Protein AF-D3HMJ8-F1 (afdb_monomer_lite)

Sequence (311 aa):
MKMFRQLSKEELENKIKAQNRDVTCECWAEFCVITPPYKNKQIQLSAPYVELKQLISEYFEKQNNSEFAELVRQKLGELAELCCLHAEYDARDLSSLKLRVAIDNPNNLPEPLVLGLIHFLIEEANSDQNNMKFDFKILIPEYFNIKEQFTLYFDKDTPIADLVNLTKKVENYLKREHHLPDNRKPSEKNRCYFNSFVSAFFDNNKLLRQYAKYPFFDIEFETFFKNHHDKVLEYIPLEAFDVVFYNIITSEDITLDIRSYSRLKTKERLIVQKEFNQLIADPQNYIQASINKIKVLEETKAREYASSIRA

Secondary structure (DSSP, 8-state):
--BGGGS-HHHHHHHHHHH-TT-EEEE-SSEEEEE---TT---GGGTTTHHHHHHHHHHHHH---HHHHHHHHHHHTTT-----S-TTTTTSSEEEEEEEE--SSGGG-BHHHHHHHHHHHHHHHH-TTSS--EEEEEE-TTTTTSS--EEEEEETT-BHHHHHHHHHHHHIIIIIIS-PPPPP--S-SSSEESSSSEEEEE-EETTTTEE---HHHHHHHHHHHHH--HHHHTT-BTHHHHHHHHHHHT-TT----GGGTT---HHHHHHHHHHHHHHHH-HHHHHHHHHHHHHHHHHHHHHHHHHHS--

Structure (mmCIF, N/CA/C/O backbone):
data_AF-D3HMJ8-F1
#
_entry.id   AF-D3HMJ8-F1
#
loop_
_atom_site.group_PDB
_atom_site.id
_atom_site.type_symbol
_atom_site.label_atom_id
_atom_site.label_alt_id
_atom_site.label_comp_id
_atom_site.label_asym_id
_atom_site.label_entity_id
_atom_site.label_seq_id
_atom_site.pdbx_PDB_ins_code
_atom_site.Cartn_x
_atom_site.Cartn_y
_atom_site.Cartn_z
_atom_site.occupancy
_atom_site.B_iso_or_equiv
_atom_site.auth_seq_id
_atom_site.auth_comp_id
_atom_site.auth_asym_id
_atom_site.auth_atom_id
_atom_site.pdbx_PDB_model_num
ATOM 1 N N . MET A 1 1 ? 23.946 -1.584 -22.590 1.00 80.62 1 MET A N 1
ATOM 2 C CA . MET A 1 1 ? 22.652 -1.823 -21.915 1.00 80.62 1 MET A CA 1
ATOM 3 C C . MET A 1 1 ? 21.912 -0.494 -21.849 1.00 80.62 1 MET A C 1
ATOM 5 O O . MET A 1 1 ? 22.515 0.457 -21.363 1.00 80.62 1 MET A O 1
ATOM 9 N N . LYS A 1 2 ? 20.697 -0.393 -22.416 1.00 90.69 2 LYS A N 1
ATOM 10 C CA . LYS A 1 2 ? 19.898 0.851 -22.402 1.00 90.69 2 LYS A CA 1
ATOM 11 C C . LYS A 1 2 ? 19.493 1.162 -20.954 1.00 90.69 2 LYS A C 1
ATOM 13 O O . LYS A 1 2 ? 19.160 0.249 -20.196 1.00 90.69 2 LYS A O 1
ATOM 18 N N . MET A 1 3 ? 19.607 2.425 -20.556 1.00 94.56 3 MET A N 1
ATOM 19 C CA . MET A 1 3 ? 19.191 2.891 -19.229 1.00 94.56 3 MET A CA 1
ATOM 20 C C . MET A 1 3 ? 17.711 3.248 -19.263 1.00 94.56 3 MET A C 1
ATOM 22 O O . MET A 1 3 ? 17.237 3.772 -20.268 1.00 94.56 3 MET A O 1
ATOM 26 N N . PHE A 1 4 ? 16.994 3.029 -18.161 1.00 95.44 4 PHE A N 1
ATOM 27 C CA . PHE A 1 4 ? 15.554 3.285 -18.103 1.00 95.44 4 PHE A CA 1
ATOM 28 C C . PHE A 1 4 ? 15.199 4.736 -18.454 1.00 95.44 4 PHE A C 1
ATOM 30 O O . PHE A 1 4 ? 14.309 4.971 -19.261 1.00 95.44 4 PHE A O 1
ATOM 37 N N . ARG A 1 5 ? 15.977 5.709 -17.955 1.00 93.50 5 ARG A N 1
ATOM 38 C CA . ARG A 1 5 ? 15.809 7.146 -18.253 1.00 93.50 5 ARG A CA 1
ATOM 39 C C . ARG A 1 5 ? 15.919 7.525 -19.739 1.00 93.50 5 ARG A C 1
ATOM 41 O O . ARG A 1 5 ? 15.669 8.667 -20.091 1.00 93.50 5 ARG A O 1
ATOM 48 N N . GLN A 1 6 ? 16.399 6.613 -20.588 1.00 94.38 6 GLN A N 1
ATOM 49 C CA . GLN A 1 6 ? 16.509 6.821 -22.036 1.00 94.38 6 GLN A CA 1
ATOM 50 C C . GLN A 1 6 ? 15.247 6.378 -22.783 1.00 94.38 6 GLN A C 1
ATOM 52 O O . GLN A 1 6 ? 15.222 6.464 -24.009 1.00 94.38 6 GLN A O 1
ATOM 57 N N . LEU A 1 7 ? 14.251 5.835 -22.078 1.00 94.75 7 LEU A N 1
ATOM 58 C CA . LEU A 1 7 ? 12.944 5.562 -22.652 1.00 94.75 7 LEU A CA 1
ATOM 59 C C . LEU A 1 7 ? 12.138 6.853 -22.775 1.00 94.75 7 LEU A C 1
ATOM 61 O O . LEU A 1 7 ? 12.163 7.683 -21.869 1.00 94.75 7 LEU A O 1
ATOM 65 N N . SER A 1 8 ? 11.378 6.998 -23.856 1.00 94.38 8 SER A N 1
ATOM 66 C CA . SER A 1 8 ? 10.257 7.940 -23.858 1.00 94.38 8 SER A CA 1
ATOM 67 C C . SER A 1 8 ? 9.074 7.371 -23.065 1.00 94.38 8 SER A C 1
ATOM 69 O O . SER A 1 8 ? 8.979 6.163 -22.821 1.00 94.38 8 SER A O 1
ATOM 71 N N . LYS A 1 9 ? 8.130 8.238 -22.687 1.00 93.94 9 LYS A N 1
ATOM 72 C CA . LYS A 1 9 ? 6.839 7.834 -22.106 1.00 93.94 9 LYS A CA 1
ATOM 73 C C . LYS A 1 9 ? 6.102 6.819 -22.996 1.00 93.94 9 LYS A C 1
ATOM 75 O O . LYS A 1 9 ? 5.611 5.810 -22.502 1.00 93.94 9 LYS A 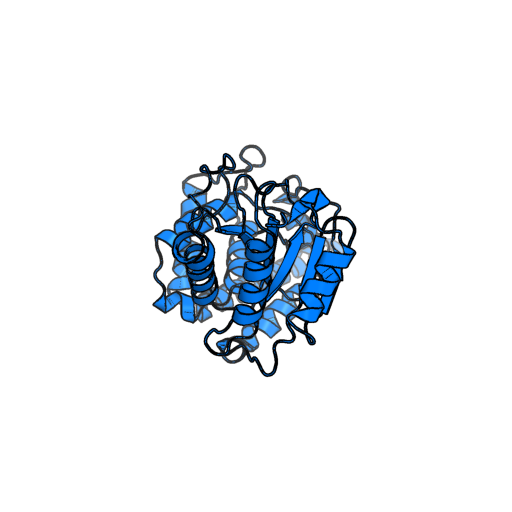O 1
ATOM 80 N N . GLU A 1 10 ? 6.074 7.063 -24.304 1.00 95.12 10 GLU A N 1
ATOM 81 C CA . GLU A 1 10 ? 5.434 6.184 -25.292 1.00 95.12 10 GLU A CA 1
ATOM 82 C C . GLU A 1 10 ? 6.160 4.838 -25.412 1.00 95.12 10 GLU A C 1
ATOM 84 O O . GLU A 1 10 ? 5.523 3.789 -25.497 1.00 95.12 10 GLU A O 1
ATOM 89 N N . GLU A 1 11 ? 7.500 4.836 -25.387 1.00 96.12 11 GLU A N 1
ATOM 90 C CA . GLU A 1 11 ? 8.277 3.593 -25.382 1.00 96.12 11 GLU A CA 1
ATOM 91 C C . GLU A 1 11 ? 7.984 2.762 -24.127 1.00 96.12 11 GLU A C 1
ATOM 93 O O . GLU A 1 11 ? 7.842 1.543 -24.234 1.00 96.12 11 GLU A O 1
ATOM 98 N N . LEU A 1 12 ? 7.879 3.400 -22.955 1.00 95.69 12 LEU A N 1
ATOM 99 C CA . LEU A 1 12 ? 7.519 2.735 -21.702 1.00 95.69 12 LEU A CA 1
ATOM 100 C C . LEU A 1 12 ? 6.136 2.082 -21.799 1.00 95.69 12 LEU A C 1
ATOM 102 O O . LEU A 1 12 ? 6.013 0.880 -21.568 1.00 95.69 12 LEU A O 1
ATOM 106 N N . GLU A 1 13 ? 5.116 2.848 -22.186 1.00 95.12 13 GLU A N 1
ATOM 107 C CA . GLU A 1 13 ? 3.741 2.360 -22.322 1.00 95.12 13 GLU A CA 1
ATOM 108 C C . GLU A 1 13 ? 3.653 1.167 -23.286 1.00 95.12 13 GLU A C 1
ATOM 110 O O . GLU A 1 13 ? 3.087 0.122 -22.954 1.00 95.12 13 GLU A O 1
ATOM 115 N N . ASN A 1 14 ? 4.283 1.286 -24.458 1.00 95.44 14 ASN A N 1
ATOM 116 C CA . ASN A 1 14 ? 4.305 0.228 -25.464 1.00 95.44 14 ASN A CA 1
ATOM 117 C C . ASN A 1 14 ? 5.008 -1.035 -24.958 1.00 95.44 14 ASN A C 1
ATOM 119 O O . ASN A 1 14 ? 4.543 -2.144 -25.220 1.00 95.44 14 ASN A O 1
ATOM 123 N N . LYS A 1 15 ? 6.110 -0.893 -24.212 1.00 96.19 15 LYS A N 1
ATOM 124 C CA . LYS A 1 15 ? 6.836 -2.031 -23.628 1.00 96.19 15 LYS A CA 1
ATOM 125 C C . LYS A 1 15 ? 6.016 -2.738 -22.550 1.00 96.19 15 LYS A C 1
ATOM 127 O O . LYS A 1 15 ? 5.984 -3.965 -22.551 1.00 96.19 15 LYS A O 1
ATOM 132 N N . ILE A 1 16 ? 5.310 -1.994 -21.699 1.00 95.12 16 ILE A N 1
ATOM 133 C CA . ILE A 1 16 ? 4.414 -2.560 -20.678 1.00 95.12 16 ILE A CA 1
ATOM 134 C C . ILE A 1 16 ? 3.289 -3.365 -21.344 1.00 95.12 16 ILE A C 1
ATOM 136 O O . ILE A 1 16 ? 3.095 -4.540 -21.025 1.00 95.12 16 ILE A O 1
ATOM 140 N N . LYS A 1 17 ? 2.598 -2.770 -22.326 1.00 93.50 17 LYS A N 1
ATOM 141 C CA . LYS A 1 17 ? 1.512 -3.430 -23.076 1.00 93.50 17 LYS A CA 1
ATOM 142 C C . LYS A 1 17 ? 2.003 -4.637 -23.880 1.00 93.50 17 LYS A C 1
ATOM 144 O O . LYS A 1 17 ? 1.283 -5.622 -24.025 1.00 93.50 17 LYS A O 1
ATOM 149 N N . ALA A 1 18 ? 3.236 -4.592 -24.388 1.00 93.38 18 ALA A N 1
ATOM 150 C CA . ALA A 1 18 ? 3.841 -5.718 -25.094 1.00 93.38 18 ALA A CA 1
ATOM 151 C C . ALA A 1 18 ? 4.153 -6.902 -24.164 1.00 93.38 18 ALA A C 1
ATOM 153 O O . ALA A 1 18 ? 4.005 -8.048 -24.587 1.00 93.38 18 ALA A O 1
ATOM 154 N N . GLN A 1 19 ? 4.565 -6.638 -22.918 1.00 90.94 19 GLN A N 1
ATOM 155 C CA . GLN A 1 19 ? 4.825 -7.678 -21.916 1.00 90.94 19 GLN A CA 1
ATOM 156 C C . GLN A 1 19 ? 3.532 -8.313 -21.393 1.00 90.94 19 GLN A C 1
ATOM 158 O O . GLN A 1 19 ? 3.503 -9.515 -21.159 1.00 90.94 19 GLN A O 1
ATOM 163 N N . ASN A 1 20 ? 2.464 -7.525 -21.238 1.00 87.69 20 ASN A N 1
ATOM 164 C CA . ASN A 1 20 ? 1.193 -7.978 -20.673 1.00 87.69 20 ASN A CA 1
ATOM 165 C C . ASN A 1 20 ? 0.025 -7.388 -21.470 1.00 87.69 20 ASN A C 1
ATOM 167 O O . ASN A 1 20 ? -0.427 -6.286 -21.187 1.00 87.69 20 ASN A O 1
ATOM 171 N N . ARG A 1 21 ? -0.480 -8.119 -22.471 1.00 84.12 21 ARG A N 1
ATOM 172 C CA . ARG A 1 21 ? -1.480 -7.584 -23.423 1.00 84.12 21 ARG A CA 1
ATOM 173 C C . ARG A 1 21 ? -2.800 -7.149 -22.787 1.00 84.12 21 ARG A C 1
ATOM 175 O O . ARG A 1 21 ? -3.477 -6.295 -23.344 1.00 84.12 21 ARG A O 1
ATOM 182 N N . ASP A 1 22 ? -3.145 -7.738 -21.648 1.00 90.06 22 ASP A N 1
ATOM 183 C CA . ASP A 1 22 ? -4.405 -7.481 -20.948 1.00 90.06 22 ASP A CA 1
ATOM 184 C C . ASP A 1 22 ? -4.266 -6.437 -19.829 1.00 90.06 22 ASP A C 1
ATOM 186 O O . ASP A 1 22 ? -5.223 -6.193 -19.101 1.00 90.06 22 ASP A O 1
ATOM 190 N N . VAL A 1 23 ? -3.078 -5.847 -19.649 1.00 92.81 23 VAL A N 1
ATOM 191 C CA . VAL A 1 23 ? -2.878 -4.781 -18.664 1.00 92.81 23 VAL A CA 1
ATOM 192 C C . VAL A 1 23 ? -3.420 -3.462 -19.203 1.00 92.81 23 VAL A C 1
ATOM 194 O O . VAL A 1 23 ? -3.140 -3.073 -20.341 1.00 92.81 23 VAL A O 1
ATOM 197 N N . THR A 1 24 ? -4.142 -2.727 -18.365 1.00 93.25 24 THR A N 1
ATOM 198 C CA . THR A 1 24 ? -4.432 -1.323 -18.650 1.00 93.25 24 THR A CA 1
ATOM 199 C C . THR A 1 24 ? -3.227 -0.497 -18.217 1.00 93.25 24 THR A C 1
ATOM 201 O O . THR A 1 24 ? -2.770 -0.604 -17.081 1.00 93.25 24 THR A O 1
ATOM 204 N N . CYS A 1 25 ? -2.693 0.315 -19.127 1.00 93.75 25 CYS A N 1
ATOM 205 C CA . CYS A 1 25 ? -1.596 1.235 -18.847 1.00 93.75 25 CYS A CA 1
ATOM 206 C C . CYS A 1 25 ? -1.978 2.626 -19.353 1.00 93.75 25 CYS A C 1
ATOM 208 O O . CYS A 1 25 ? -2.131 2.819 -20.561 1.00 93.75 25 CYS A O 1
ATOM 210 N N . GLU A 1 26 ? -2.128 3.566 -18.424 1.00 90.31 26 GLU A N 1
ATOM 211 C CA . GLU A 1 26 ? -2.520 4.952 -18.678 1.00 90.31 26 GLU A CA 1
ATOM 212 C C . GLU A 1 26 ? -1.410 5.882 -18.205 1.00 90.31 26 GLU A C 1
ATOM 214 O O . GLU A 1 26 ? -1.115 5.971 -17.014 1.00 90.31 26 GLU A O 1
ATOM 219 N N . CYS A 1 27 ? -0.766 6.574 -19.139 1.00 88.88 27 CYS A N 1
ATOM 220 C CA . CYS A 1 27 ? 0.348 7.448 -18.816 1.00 88.88 27 CYS A CA 1
ATOM 221 C C . CYS A 1 27 ? -0.070 8.923 -18.840 1.00 88.88 27 CYS A C 1
ATOM 223 O O . CYS A 1 27 ? -0.513 9.455 -19.861 1.00 88.88 27 CYS A O 1
ATOM 225 N N . TRP A 1 28 ? 0.143 9.620 -17.728 1.00 85.56 28 TRP A N 1
ATOM 226 C CA . TRP A 1 28 ? -0.098 11.055 -17.557 1.00 85.56 28 TRP A CA 1
ATOM 227 C C . TRP A 1 28 ? 1.215 11.841 -17.638 1.00 85.56 28 TRP A C 1
ATOM 229 O O . TRP A 1 28 ? 2.183 11.359 -18.230 1.00 85.56 28 TRP A O 1
ATOM 239 N N . ALA A 1 29 ? 1.232 13.089 -17.166 1.00 84.31 29 ALA A N 1
ATOM 240 C CA . ALA A 1 29 ? 2.397 13.965 -17.296 1.00 84.31 29 ALA A CA 1
ATOM 241 C C . ALA A 1 29 ? 3.634 13.413 -16.569 1.00 84.31 29 ALA A C 1
ATOM 243 O O . ALA A 1 29 ? 4.725 13.466 -17.117 1.00 84.31 29 ALA A O 1
ATOM 244 N N . GLU A 1 30 ? 3.460 12.840 -15.375 1.00 88.50 30 GLU A N 1
ATOM 245 C CA . GLU A 1 30 ? 4.586 12.476 -14.499 1.00 88.50 30 GLU A CA 1
ATOM 246 C C . GLU A 1 30 ? 4.699 10.969 -14.235 1.00 88.50 30 GLU A C 1
ATOM 248 O O . GLU A 1 30 ? 5.741 10.487 -13.790 1.00 88.50 30 GLU A O 1
ATOM 253 N N . PHE A 1 31 ? 3.646 10.198 -14.508 1.00 91.38 31 PHE A N 1
ATOM 254 C CA . PHE A 1 31 ? 3.600 8.772 -14.194 1.00 91.38 31 PHE A CA 1
ATOM 255 C C . PHE A 1 31 ? 2.738 7.971 -15.167 1.00 91.38 31 PHE A C 1
ATOM 257 O O . PHE A 1 31 ? 1.856 8.509 -15.833 1.00 91.38 31 PHE A O 1
ATOM 264 N N . CYS A 1 32 ? 2.990 6.667 -15.210 1.00 92.50 32 CYS A N 1
ATOM 265 C CA . CYS A 1 32 ? 2.108 5.669 -15.791 1.00 92.50 32 CYS A CA 1
ATOM 266 C C . CYS A 1 32 ? 1.414 4.900 -14.681 1.00 92.50 32 CYS A C 1
ATOM 268 O O . CYS A 1 32 ? 2.064 4.363 -13.788 1.00 92.50 32 CYS A O 1
ATOM 270 N N . VAL A 1 33 ? 0.097 4.842 -14.759 1.00 93.56 33 VAL A N 1
ATOM 271 C CA . VAL A 1 33 ? -0.747 3.969 -13.965 1.00 93.56 33 VAL A CA 1
ATOM 272 C C . VAL A 1 33 ? -0.868 2.627 -14.671 1.00 93.56 33 VAL A C 1
ATOM 274 O O . VAL A 1 33 ? -1.139 2.581 -15.868 1.00 93.56 33 VAL A O 1
ATOM 277 N N . ILE A 1 34 ? -0.719 1.546 -13.917 1.00 94.94 34 ILE A N 1
ATOM 278 C CA . ILE A 1 34 ? -0.785 0.171 -14.392 1.00 94.94 34 ILE A CA 1
ATOM 279 C C . ILE A 1 34 ? -1.848 -0.559 -13.568 1.00 94.94 34 ILE A C 1
ATOM 281 O O . ILE A 1 34 ? -1.704 -0.713 -12.353 1.00 94.94 34 ILE A O 1
ATOM 285 N N . THR A 1 35 ? -2.898 -1.013 -14.252 1.00 93.44 35 THR A N 1
ATOM 286 C CA . THR A 1 35 ? -3.994 -1.804 -13.684 1.00 93.44 35 THR A CA 1
ATOM 287 C C . THR A 1 35 ? -3.952 -3.218 -14.266 1.00 93.44 35 THR A C 1
ATOM 289 O O . THR A 1 35 ? -4.267 -3.414 -15.447 1.00 93.44 35 THR A O 1
ATOM 292 N N . PRO A 1 36 ? -3.521 -4.212 -13.469 1.00 93.12 36 PRO A N 1
ATOM 293 C CA . PRO A 1 36 ? -3.578 -5.623 -13.833 1.00 93.12 36 PRO A CA 1
ATOM 294 C C . PRO A 1 36 ? -5.017 -6.100 -14.109 1.00 93.12 36 PRO A C 1
ATOM 296 O O . PRO A 1 36 ? -5.962 -5.588 -13.516 1.00 93.12 36 PRO A O 1
ATOM 299 N N . PRO A 1 37 ? -5.211 -7.106 -14.979 1.00 89.69 37 PRO A N 1
ATOM 300 C CA . PRO A 1 37 ? -6.544 -7.600 -15.340 1.00 89.69 37 PRO A CA 1
ATOM 301 C C . PRO A 1 37 ? -7.240 -8.413 -14.234 1.00 89.69 37 PRO A C 1
ATOM 303 O O . PRO A 1 37 ? -8.433 -8.686 -14.348 1.00 89.69 37 PRO A O 1
ATOM 306 N N . TYR A 1 38 ? -6.509 -8.859 -13.205 1.00 87.19 38 TYR A N 1
ATOM 307 C CA . TYR A 1 38 ? -7.013 -9.657 -12.077 1.00 87.19 38 TYR A CA 1
ATOM 308 C C . TYR A 1 38 ? -7.822 -10.895 -12.492 1.00 87.19 38 TYR A C 1
ATOM 310 O O . TYR A 1 38 ? -8.828 -11.221 -11.854 1.00 87.19 38 TYR A O 1
ATOM 318 N N . LYS A 1 39 ? -7.430 -11.568 -13.583 1.00 73.94 39 LYS A N 1
ATOM 319 C CA . LYS A 1 39 ? -8.226 -12.636 -14.214 1.00 73.94 39 LYS A CA 1
ATOM 320 C C . LYS A 1 39 ? -8.665 -13.683 -13.184 1.00 73.94 39 LYS A C 1
ATOM 322 O O . LYS A 1 39 ? -7.841 -14.429 -12.677 1.00 73.94 39 LYS A O 1
ATOM 327 N N . ASN A 1 40 ? -9.971 -13.737 -12.907 1.00 71.38 40 ASN A N 1
ATOM 328 C CA . ASN A 1 40 ? -10.626 -14.651 -11.957 1.00 71.38 40 ASN A CA 1
ATOM 329 C C . ASN A 1 40 ? -10.158 -14.561 -10.494 1.00 71.38 40 ASN A C 1
ATOM 331 O O . ASN A 1 40 ? -10.557 -15.391 -9.678 1.00 71.38 40 ASN A O 1
ATOM 335 N N . LYS A 1 41 ? -9.376 -13.541 -10.129 1.00 84.06 41 LYS A N 1
ATOM 336 C CA . LYS A 1 41 ? -8.884 -13.391 -8.764 1.00 84.06 41 LYS A CA 1
ATOM 337 C C . LYS A 1 41 ? -10.013 -12.937 -7.847 1.00 84.06 41 LYS A C 1
ATOM 339 O O . LYS A 1 41 ? -10.594 -11.864 -8.042 1.00 84.06 41 LYS A O 1
ATOM 344 N N . GLN A 1 42 ? -10.316 -13.729 -6.827 1.00 80.00 42 GLN A N 1
ATOM 345 C CA . GLN A 1 42 ? -11.252 -13.367 -5.765 1.00 80.00 42 GLN A CA 1
ATOM 346 C C . GLN A 1 42 ? -10.497 -13.229 -4.453 1.00 80.00 42 GLN A C 1
ATOM 348 O O . GLN A 1 42 ? -9.711 -14.104 -4.101 1.00 80.00 42 GLN A O 1
ATOM 353 N N . ILE A 1 43 ? -10.746 -12.129 -3.740 1.00 80.38 43 ILE A N 1
ATOM 354 C CA . ILE A 1 43 ? -10.146 -11.934 -2.426 1.00 80.38 43 ILE A CA 1
ATOM 355 C C . ILE A 1 43 ? -10.965 -12.732 -1.404 1.00 80.38 43 ILE A C 1
ATOM 357 O O . ILE A 1 43 ? -12.140 -12.439 -1.196 1.00 80.38 43 ILE A O 1
ATOM 361 N N . GLN A 1 44 ? -10.377 -13.748 -0.774 1.00 71.88 44 GLN A N 1
ATOM 362 C CA . GLN A 1 44 ? -11.051 -14.682 0.138 1.00 71.88 44 GLN A CA 1
ATOM 363 C C . GLN A 1 44 ? -11.597 -14.000 1.398 1.00 71.88 44 GLN A C 1
ATOM 365 O O . GLN A 1 44 ? -12.694 -14.327 1.850 1.00 71.88 44 GLN A O 1
ATOM 370 N N . LEU A 1 45 ? -10.877 -13.004 1.927 1.00 67.94 45 LEU A N 1
ATOM 371 C CA . LEU A 1 45 ? -11.337 -12.191 3.058 1.00 67.94 45 LEU A CA 1
ATOM 372 C C . LEU A 1 45 ? -12.595 -11.368 2.757 1.00 67.94 45 LEU A C 1
ATOM 374 O O . LEU A 1 45 ? -13.209 -10.878 3.699 1.00 67.94 45 LEU A O 1
ATOM 378 N N . SER A 1 46 ? -13.040 -11.278 1.498 1.00 59.47 46 SER A N 1
ATOM 379 C CA . SER A 1 46 ? -14.314 -10.627 1.195 1.00 59.47 46 SER A CA 1
ATOM 380 C C . SER A 1 46 ? -15.475 -11.269 1.962 1.00 59.47 46 SER A C 1
ATOM 382 O O . SER A 1 46 ? -16.267 -10.533 2.527 1.00 59.47 46 SER A O 1
ATOM 384 N N . ALA A 1 47 ? -15.549 -12.603 2.077 1.00 51.69 47 ALA A N 1
ATOM 385 C CA . ALA A 1 47 ? -16.703 -13.323 2.635 1.00 51.69 47 ALA A CA 1
ATOM 386 C C . ALA A 1 47 ? -16.935 -13.161 4.163 1.00 51.69 47 ALA A C 1
ATOM 388 O O . ALA A 1 47 ? -18.068 -12.872 4.552 1.00 51.69 47 ALA A O 1
ATOM 389 N N . PRO A 1 48 ? -15.932 -13.313 5.056 1.00 54.03 48 PRO A N 1
ATOM 390 C CA . PRO A 1 48 ? -16.126 -13.108 6.498 1.00 54.03 48 PRO A CA 1
ATOM 391 C C . PRO A 1 48 ? -16.201 -11.629 6.920 1.00 54.03 48 PRO A C 1
ATOM 393 O O . PRO A 1 48 ? -16.548 -11.352 8.066 1.00 54.03 48 PRO A O 1
ATOM 396 N N . TYR A 1 49 ? -15.909 -10.690 6.012 1.00 57.06 49 TYR A N 1
ATOM 397 C CA . TYR A 1 49 ? -15.942 -9.244 6.260 1.00 57.06 49 TYR A CA 1
ATOM 398 C C . TYR A 1 49 ? -16.975 -8.490 5.388 1.00 57.06 49 TYR A C 1
ATOM 400 O O . TYR A 1 49 ? -17.013 -7.263 5.432 1.00 57.06 49 TYR A O 1
ATOM 408 N N . VAL A 1 50 ? -17.866 -9.175 4.642 1.00 54.38 50 VAL A N 1
ATOM 409 C CA . VAL A 1 50 ? -18.894 -8.524 3.783 1.00 54.38 50 VAL A CA 1
ATOM 410 C C . VAL A 1 50 ? -19.804 -7.589 4.582 1.00 54.38 50 VAL A C 1
ATOM 412 O O . VAL A 1 50 ? -20.073 -6.471 4.151 1.00 54.38 50 VAL A O 1
ATOM 415 N N . GLU A 1 51 ? -20.278 -8.032 5.748 1.00 54.03 51 GLU A N 1
ATOM 416 C CA . GLU A 1 51 ? -21.163 -7.232 6.606 1.00 54.03 51 GLU A CA 1
ATOM 417 C C . GLU A 1 51 ? -20.438 -5.986 7.132 1.00 54.03 51 GLU A C 1
ATOM 419 O O . GLU A 1 51 ? -21.007 -4.895 7.190 1.00 54.03 51 GLU A O 1
ATOM 424 N N . LEU A 1 52 ? -19.140 -6.127 7.410 1.00 51.44 52 LEU A N 1
ATOM 425 C CA . LEU A 1 52 ? -18.288 -5.026 7.816 1.00 51.44 52 LEU A CA 1
ATOM 426 C C . LEU A 1 52 ? -18.094 -4.007 6.689 1.00 51.44 52 LEU A C 1
ATOM 428 O O . LEU A 1 52 ? -18.260 -2.810 6.907 1.00 51.44 52 LEU A O 1
ATOM 432 N N . LYS A 1 53 ? -17.815 -4.491 5.479 1.00 52.06 53 LYS A N 1
ATOM 433 C CA . LYS A 1 53 ? -17.666 -3.696 4.259 1.00 52.06 53 LYS A CA 1
ATOM 434 C C . LYS A 1 53 ? -18.924 -2.900 3.940 1.00 52.06 53 LYS A C 1
ATOM 436 O O . LYS A 1 53 ? -18.838 -1.707 3.677 1.00 52.06 53 LYS A O 1
ATOM 441 N N . GLN A 1 54 ? -20.090 -3.541 3.993 1.00 53.56 54 GLN A N 1
ATOM 442 C CA . GLN A 1 54 ? -21.358 -2.881 3.705 1.00 53.56 54 GLN A CA 1
ATOM 443 C C . GLN A 1 54 ? -21.666 -1.794 4.742 1.00 53.56 54 GLN A C 1
ATOM 445 O O . GLN A 1 54 ? -22.054 -0.695 4.371 1.00 53.56 54 GLN A O 1
ATOM 450 N N . LEU A 1 55 ? -21.405 -2.040 6.027 1.00 50.72 55 LEU A N 1
ATOM 451 C CA . LEU A 1 55 ? -21.631 -1.052 7.085 1.00 50.72 55 LEU A CA 1
ATOM 452 C C . LEU A 1 55 ? -20.610 0.095 7.081 1.00 50.72 55 LEU A C 1
ATOM 454 O O . LEU A 1 55 ? -20.992 1.230 7.357 1.00 50.72 55 LEU A O 1
ATOM 458 N N . ILE A 1 56 ? -19.341 -0.176 6.758 1.00 51.44 56 ILE A N 1
ATOM 459 C CA . ILE A 1 56 ? -18.295 0.842 6.603 1.00 51.44 56 ILE A CA 1
ATOM 460 C C . ILE A 1 56 ? -18.594 1.715 5.378 1.00 51.44 56 ILE A C 1
ATOM 462 O O . ILE A 1 56 ? -18.678 2.935 5.513 1.00 51.44 56 ILE A O 1
ATOM 466 N N . SER A 1 57 ? -18.823 1.113 4.208 1.00 51.03 57 SER A N 1
ATOM 467 C CA . SER A 1 57 ? -19.196 1.842 2.992 1.00 51.03 57 SER A CA 1
ATOM 468 C C . SER A 1 57 ? -20.495 2.628 3.193 1.00 51.03 57 SER A C 1
ATOM 470 O O . SER A 1 57 ? -20.519 3.813 2.889 1.00 51.03 57 SER A O 1
ATOM 472 N N . GLU A 1 58 ? -21.533 2.051 3.810 1.00 52.06 58 GLU A N 1
ATOM 473 C CA . GLU A 1 58 ? -22.771 2.778 4.125 1.00 52.06 58 GLU A CA 1
ATOM 474 C C . GLU A 1 58 ? -22.553 3.925 5.121 1.00 52.06 58 GLU A C 1
ATOM 476 O O . GLU A 1 58 ? -23.186 4.971 4.984 1.00 52.06 58 GLU A O 1
ATOM 481 N N . TYR A 1 59 ? -21.680 3.759 6.117 1.00 52.12 59 TYR A N 1
ATOM 482 C CA . TYR A 1 59 ? -21.311 4.830 7.042 1.00 52.12 59 TYR A CA 1
ATOM 483 C C . TYR A 1 59 ? -20.615 5.982 6.300 1.00 52.12 59 TYR A C 1
ATOM 485 O O . TYR A 1 59 ? -21.052 7.126 6.393 1.00 52.12 59 TYR A O 1
ATOM 493 N N . PHE A 1 60 ? -19.598 5.693 5.484 1.00 50.38 60 PHE A N 1
ATOM 494 C CA . PHE A 1 60 ? -18.858 6.697 4.707 1.00 50.38 60 PHE A CA 1
ATOM 495 C C . PHE A 1 60 ? -19.671 7.329 3.560 1.00 50.38 60 PHE A C 1
ATOM 497 O O . PHE A 1 60 ? -19.449 8.487 3.193 1.00 50.38 60 PHE A O 1
ATOM 504 N N . GLU A 1 61 ? -20.628 6.603 2.984 1.00 51.69 61 GLU A N 1
ATOM 505 C CA . GLU A 1 61 ? -21.535 7.108 1.948 1.00 51.69 61 GLU A CA 1
ATOM 506 C C . GLU A 1 61 ? -22.634 8.009 2.529 1.00 51.69 61 GLU A C 1
ATOM 508 O O . GLU A 1 61 ? -22.994 9.008 1.902 1.00 51.69 61 GLU A O 1
ATOM 513 N N . LYS A 1 62 ? -23.124 7.717 3.745 1.00 47.19 62 LYS A N 1
ATOM 514 C CA . LYS A 1 62 ? -24.120 8.540 4.465 1.00 47.19 62 LYS A CA 1
ATOM 515 C C . LYS A 1 62 ? -23.523 9.819 5.074 1.00 47.19 62 LYS A C 1
ATOM 517 O O . LYS A 1 62 ? -24.260 10.758 5.366 1.00 47.19 62 LYS A O 1
ATOM 522 N N . GLN A 1 63 ? -22.198 9.903 5.198 1.00 49.72 63 GLN A N 1
ATOM 523 C CA . GLN A 1 63 ? -21.435 11.017 5.782 1.00 49.72 63 GLN A CA 1
ATOM 524 C C . GLN A 1 63 ? -21.274 12.244 4.860 1.00 49.72 63 GLN A C 1
ATOM 526 O O . GLN A 1 63 ? -20.275 12.958 4.913 1.00 49.72 63 GLN A O 1
ATOM 531 N N . ASN A 1 64 ? -22.311 12.608 4.101 1.00 48.22 64 ASN A N 1
ATOM 532 C CA . ASN A 1 64 ? -22.434 13.951 3.504 1.00 48.22 64 ASN A CA 1
ATOM 533 C C . ASN A 1 64 ? -22.704 15.040 4.582 1.00 48.22 64 ASN A C 1
ATOM 535 O O . ASN A 1 64 ? -23.372 16.041 4.326 1.00 48.22 64 ASN A O 1
ATOM 539 N N . ASN A 1 65 ? -22.229 14.823 5.815 1.00 50.62 65 ASN A N 1
ATOM 540 C CA . ASN A 1 65 ? -22.581 15.567 7.015 1.00 50.62 65 ASN A CA 1
ATOM 541 C C . ASN A 1 65 ? -21.496 16.608 7.342 1.00 50.62 65 ASN A C 1
ATOM 543 O O . ASN A 1 65 ? -20.349 16.278 7.652 1.00 50.62 65 ASN A O 1
ATOM 547 N N . SER A 1 66 ? -21.861 17.886 7.256 1.00 57.34 66 SER A N 1
ATOM 548 C CA . SER A 1 66 ? -20.942 19.027 7.310 1.00 57.34 66 SER A CA 1
ATOM 549 C C . SER A 1 66 ? -20.223 19.209 8.651 1.00 57.34 66 SER A C 1
ATOM 551 O O . SER A 1 66 ? -19.132 19.767 8.664 1.00 57.34 66 SER A O 1
ATOM 553 N N . GLU A 1 67 ? -20.779 18.727 9.767 1.00 55.12 67 GLU A N 1
ATOM 554 C CA . GLU A 1 67 ? -20.225 18.961 11.114 1.00 55.12 67 GLU A CA 1
ATOM 555 C C . GLU A 1 67 ? -19.229 17.892 11.585 1.00 55.12 67 GLU A C 1
ATOM 557 O O . GLU A 1 67 ? -18.297 18.194 12.329 1.00 55.12 67 GLU A O 1
ATOM 562 N N . PHE A 1 68 ? -19.374 16.637 11.151 1.00 54.12 68 PHE A N 1
ATOM 563 C CA . PHE A 1 68 ? -18.355 15.614 11.407 1.00 54.12 68 PHE A CA 1
ATOM 564 C C . PHE A 1 68 ? -17.101 15.889 10.575 1.00 54.12 68 PHE A C 1
ATOM 566 O O . PHE A 1 68 ? -15.987 15.844 11.101 1.00 54.12 68 PHE A O 1
ATOM 573 N N . ALA A 1 69 ? -17.293 16.290 9.314 1.00 56.88 69 ALA A N 1
ATOM 574 C CA . ALA A 1 69 ? -16.226 16.855 8.506 1.00 56.88 69 ALA A CA 1
ATOM 575 C C . ALA A 1 69 ? -15.573 18.048 9.216 1.00 56.88 69 ALA A C 1
ATOM 577 O O . ALA A 1 69 ? -14.357 18.165 9.175 1.00 56.88 69 ALA A O 1
ATOM 578 N N . GLU A 1 70 ? -16.340 18.879 9.928 1.00 59.34 70 GLU A N 1
ATOM 579 C CA . GLU A 1 70 ? -15.801 19.989 10.714 1.00 59.34 70 GLU A CA 1
ATOM 580 C C . GLU A 1 70 ? -15.029 19.540 11.962 1.00 59.34 70 GLU A C 1
ATOM 582 O O . GLU A 1 70 ? -13.981 20.099 12.230 1.00 59.34 70 GLU A O 1
ATOM 587 N N . LEU A 1 71 ? -15.445 18.501 12.695 1.00 60.84 71 LEU A N 1
ATOM 588 C CA . LEU A 1 71 ? -14.660 17.936 13.809 1.00 60.84 71 LEU A CA 1
ATOM 589 C C . LEU A 1 71 ? -13.337 17.333 13.318 1.00 60.84 71 LEU A C 1
ATOM 591 O O . LEU A 1 71 ? -12.278 17.554 13.910 1.00 60.84 71 LEU A O 1
ATOM 595 N N . VAL A 1 72 ? -13.402 16.564 12.231 1.00 60.81 72 VAL A N 1
ATOM 596 C CA . VAL A 1 72 ? -12.228 15.974 11.587 1.00 60.81 72 VAL A CA 1
ATOM 597 C C . VAL A 1 72 ? -11.341 17.089 11.038 1.00 60.81 72 VAL A C 1
ATOM 599 O O . VAL A 1 72 ? -10.143 17.065 11.282 1.00 60.81 72 VAL A O 1
ATOM 602 N N . ARG A 1 73 ? -11.900 18.130 10.413 1.00 61.78 73 ARG A N 1
ATOM 603 C CA . ARG A 1 73 ? -11.167 19.349 10.045 1.00 61.78 73 ARG A CA 1
ATOM 604 C C . ARG A 1 73 ? -10.695 20.140 11.254 1.00 61.78 73 ARG A C 1
ATOM 606 O O . ARG A 1 73 ? -9.674 20.761 11.150 1.00 61.78 73 ARG A O 1
ATOM 613 N N . GLN A 1 74 ? -11.326 20.149 12.414 1.00 63.75 74 GLN A N 1
ATOM 614 C CA . GLN A 1 74 ? -10.792 20.879 13.570 1.00 63.75 74 GLN A CA 1
ATOM 615 C C . GLN A 1 74 ? -9.594 20.139 14.162 1.00 63.75 74 GLN A C 1
ATOM 617 O O . GLN A 1 74 ? -8.594 20.751 14.527 1.00 63.75 74 GLN A O 1
ATOM 622 N N . LYS A 1 75 ? -9.659 18.805 14.194 1.00 62.47 75 LYS A N 1
ATOM 623 C CA . LYS A 1 75 ? -8.552 17.954 14.641 1.00 62.47 75 LYS A CA 1
ATOM 624 C C . LYS A 1 75 ? -7.431 17.816 13.610 1.00 62.47 75 LYS A C 1
ATOM 626 O O . LYS A 1 75 ? -6.296 17.561 13.998 1.00 62.47 75 LYS A O 1
ATOM 631 N N . LEU A 1 76 ? -7.737 17.972 12.321 1.00 59.34 76 LEU A N 1
ATOM 632 C CA . LEU A 1 76 ? -6.809 17.785 11.197 1.00 59.34 76 LEU A CA 1
ATOM 633 C C . LEU A 1 76 ? -6.578 19.070 10.377 1.00 59.34 76 LEU A C 1
ATOM 635 O O . LEU A 1 76 ? -5.961 19.005 9.319 1.00 59.34 76 LEU A O 1
ATOM 639 N N . GLY A 1 77 ? -7.053 20.225 10.853 1.00 51.50 77 GLY A N 1
ATOM 640 C CA . GLY A 1 77 ? -7.366 21.432 10.055 1.00 51.50 77 GLY A CA 1
ATOM 641 C C . GLY A 1 77 ? -6.231 22.177 9.416 1.00 51.50 77 GLY A C 1
ATOM 642 O O . GLY A 1 77 ? -6.458 23.003 8.541 1.00 51.50 77 GLY A O 1
ATOM 643 N N . GLU A 1 78 ? -5.017 21.838 9.812 1.00 46.31 78 GLU A N 1
ATOM 644 C CA . GLU A 1 78 ? -3.797 22.314 9.173 1.00 46.31 78 GLU A CA 1
ATOM 645 C C . GLU A 1 78 ? -2.858 21.142 8.826 1.00 46.31 78 GLU A C 1
ATOM 647 O O . GLU A 1 78 ? -1.842 21.340 8.176 1.00 46.31 78 GLU A O 1
ATOM 652 N N . LEU A 1 79 ? -3.209 19.905 9.220 1.00 47.03 79 LEU A N 1
ATOM 653 C CA . LEU A 1 79 ? -2.374 18.701 9.096 1.00 47.03 79 LEU A CA 1
ATOM 654 C C . LEU A 1 79 ? -2.461 18.031 7.720 1.00 47.03 79 LEU A C 1
ATOM 656 O O . LEU A 1 79 ? -1.590 17.232 7.378 1.00 47.03 79 LEU A O 1
ATOM 660 N N . ALA A 1 80 ? -3.486 18.335 6.924 1.00 50.84 80 ALA A N 1
ATOM 661 C CA . ALA A 1 80 ? -3.492 17.931 5.530 1.00 50.84 80 ALA A CA 1
ATOM 662 C C . ALA A 1 80 ? -2.491 18.818 4.777 1.00 50.84 80 ALA A C 1
ATOM 664 O O . ALA A 1 80 ? -2.767 19.988 4.516 1.00 50.84 80 ALA A O 1
ATOM 665 N N . GLU A 1 81 ? -1.352 18.258 4.357 1.00 48.91 81 GLU A N 1
ATOM 666 C CA . GLU A 1 81 ? -0.778 18.707 3.087 1.00 48.91 81 GLU A CA 1
ATOM 667 C C . GLU A 1 81 ? -1.879 18.482 2.045 1.00 48.91 81 GLU A C 1
ATOM 669 O O . GLU A 1 81 ? -2.013 17.381 1.510 1.00 48.91 81 GLU A O 1
ATOM 674 N N . LEU A 1 82 ? -2.724 19.497 1.829 1.00 44.59 82 LEU A N 1
ATOM 675 C CA . LEU A 1 82 ? -3.702 19.541 0.754 1.00 44.59 82 LEU A CA 1
ATOM 676 C C . LEU A 1 82 ? -2.899 19.529 -0.544 1.00 44.59 82 LEU A C 1
ATOM 678 O O . LEU A 1 82 ? -2.568 20.565 -1.118 1.00 44.59 82 LEU A O 1
ATOM 682 N N . CYS A 1 83 ? -2.501 18.341 -0.982 1.00 42.50 83 CYS A N 1
ATOM 683 C CA . CYS A 1 83 ? -1.915 18.166 -2.288 1.00 42.50 83 CYS A CA 1
ATOM 684 C C . CYS A 1 83 ? -3.070 18.259 -3.281 1.00 42.50 83 CYS A C 1
ATOM 686 O O . CYS A 1 83 ? -3.850 17.324 -3.436 1.00 42.50 83 CYS A O 1
ATOM 688 N N . CYS A 1 84 ? -3.165 19.389 -3.979 1.00 36.97 84 CYS A N 1
ATOM 689 C CA . CYS A 1 84 ? -4.134 19.647 -5.050 1.00 36.97 84 CYS A CA 1
ATOM 690 C C . CYS A 1 84 ? -3.963 18.729 -6.281 1.00 36.97 84 CYS A C 1
ATOM 692 O O . CYS A 1 84 ? -4.482 19.023 -7.353 1.00 36.97 84 CYS A O 1
ATOM 694 N N . LEU A 1 85 ? -3.193 17.649 -6.165 1.00 38.06 85 LEU A N 1
ATOM 695 C CA . LEU A 1 85 ? -2.763 16.808 -7.265 1.00 38.06 85 LEU A CA 1
ATOM 696 C C . LEU A 1 85 ? -3.328 15.396 -7.070 1.00 38.06 85 LEU A C 1
ATOM 698 O O . LEU A 1 85 ? -2.796 14.609 -6.293 1.00 38.06 85 LEU A O 1
ATOM 702 N N . HIS A 1 86 ? -4.336 15.090 -7.896 1.00 47.34 86 HIS A N 1
ATOM 703 C CA . HIS A 1 86 ? -4.843 13.752 -8.245 1.00 47.34 86 HIS A CA 1
ATOM 704 C C . HIS A 1 86 ? -5.885 13.114 -7.310 1.00 47.34 86 HIS A C 1
ATOM 706 O O . HIS A 1 86 ? -5.794 11.933 -6.980 1.00 47.34 86 HIS A O 1
ATOM 712 N N . ALA A 1 87 ? -6.951 13.858 -6.998 1.00 42.09 87 ALA A N 1
ATOM 713 C CA . ALA A 1 87 ? -8.171 13.321 -6.378 1.00 42.09 87 ALA A CA 1
ATOM 714 C C . ALA A 1 87 ? -8.850 12.189 -7.192 1.00 42.09 87 ALA A C 1
ATOM 716 O O . ALA A 1 87 ? -9.659 11.442 -6.653 1.00 42.09 87 ALA A O 1
ATOM 717 N N . GLU A 1 88 ? -8.527 12.036 -8.481 1.00 43.31 88 GLU A N 1
ATOM 718 C CA . GLU A 1 88 ? -9.231 11.117 -9.389 1.00 43.31 88 GLU A CA 1
ATOM 719 C C . GLU A 1 88 ? -8.905 9.629 -9.167 1.00 43.31 88 GLU A C 1
ATOM 721 O O . GLU A 1 88 ? -9.725 8.777 -9.500 1.00 43.31 88 GLU A O 1
ATOM 726 N N . TYR A 1 89 ? -7.758 9.287 -8.563 1.00 47.28 89 TYR A N 1
ATOM 727 C CA . TYR A 1 89 ? -7.412 7.882 -8.278 1.00 47.28 89 TYR A CA 1
ATOM 728 C C . TYR A 1 89 ? -7.814 7.424 -6.865 1.00 47.28 89 TYR A C 1
ATOM 730 O O . TYR A 1 89 ? -8.045 6.236 -6.653 1.00 47.28 89 TYR A O 1
ATOM 738 N N . ASP A 1 90 ? -7.962 8.363 -5.923 1.00 48.59 90 ASP A N 1
ATOM 739 C CA . ASP A 1 90 ? -8.459 8.119 -4.554 1.00 48.59 90 ASP A CA 1
ATOM 740 C C . ASP A 1 90 ? -9.991 7.935 -4.490 1.00 48.59 90 ASP A C 1
ATOM 742 O O . ASP A 1 90 ? -10.537 7.684 -3.418 1.00 48.59 90 ASP A O 1
ATOM 746 N N . ALA A 1 91 ? -10.692 8.026 -5.629 1.00 45.75 91 ALA A N 1
ATOM 747 C CA . ALA A 1 91 ? -12.126 7.750 -5.749 1.00 45.75 91 ALA A CA 1
ATOM 748 C C . ALA A 1 91 ? -12.466 6.249 -5.879 1.00 45.75 91 ALA A C 1
ATOM 750 O O . ALA A 1 91 ? -13.641 5.881 -5.876 1.00 45.75 91 ALA A O 1
ATOM 751 N N . ARG A 1 92 ? -11.461 5.374 -6.018 1.00 56.97 92 ARG A N 1
ATOM 752 C CA . ARG A 1 92 ? -11.655 3.917 -5.990 1.00 56.97 92 ARG A CA 1
ATOM 753 C C . ARG A 1 92 ? -11.734 3.442 -4.539 1.00 56.97 92 ARG A C 1
ATOM 755 O O . ARG A 1 92 ? -11.030 3.975 -3.688 1.00 56.97 92 ARG A O 1
ATOM 762 N N . ASP A 1 93 ? -12.543 2.416 -4.273 1.00 68.12 93 ASP A N 1
ATOM 763 C CA . ASP A 1 93 ? -12.699 1.759 -2.959 1.00 68.12 93 ASP A CA 1
ATOM 764 C C . ASP A 1 93 ? -11.433 0.956 -2.563 1.00 68.12 93 ASP A C 1
ATOM 766 O O . ASP A 1 93 ? -11.457 -0.260 -2.392 1.00 68.12 93 ASP A O 1
ATOM 770 N N . LEU A 1 94 ? -10.286 1.640 -2.494 1.00 79.00 94 LEU A N 1
ATOM 771 C CA . LEU A 1 94 ? -8.960 1.102 -2.184 1.00 79.00 94 LEU A CA 1
ATOM 772 C C . LEU A 1 94 ? -8.577 1.408 -0.733 1.00 79.00 94 LEU A C 1
ATOM 774 O O . LEU A 1 94 ? -9.145 2.285 -0.085 1.00 79.00 94 LEU A O 1
ATOM 778 N N . SER A 1 95 ? -7.599 0.683 -0.203 1.00 84.19 95 SER A N 1
ATOM 779 C CA . SER A 1 95 ? -6.999 0.938 1.110 1.00 84.19 95 SER A CA 1
ATOM 780 C C . SER A 1 95 ? -6.314 2.311 1.168 1.00 84.19 95 SER A C 1
ATOM 782 O O . SER A 1 95 ? -5.636 2.713 0.220 1.00 84.19 95 SER A O 1
ATOM 784 N N . SER A 1 96 ? -6.417 2.998 2.311 1.00 85.19 96 SER A N 1
ATOM 785 C CA . SER A 1 96 ? -5.661 4.237 2.566 1.00 85.19 96 SER A CA 1
ATOM 786 C C . SER A 1 96 ? -4.178 3.981 2.850 1.00 85.19 96 SER A C 1
ATOM 788 O O . SER A 1 96 ? -3.353 4.876 2.674 1.00 85.19 96 SER A O 1
ATOM 790 N N . LEU A 1 97 ? -3.817 2.764 3.278 1.00 88.88 97 LEU A N 1
ATOM 791 C CA . LEU A 1 97 ? -2.424 2.333 3.362 1.00 88.88 97 LEU A CA 1
ATOM 792 C C . LEU A 1 97 ? -1.905 1.994 1.960 1.00 88.88 97 LEU A C 1
ATOM 794 O O . LEU A 1 97 ? -2.468 1.130 1.281 1.00 88.88 97 LEU A O 1
ATOM 798 N N . LYS A 1 98 ? -0.797 2.626 1.567 1.00 91.06 98 LYS A N 1
ATOM 799 C CA . LYS A 1 98 ? -0.121 2.431 0.278 1.00 91.06 98 LYS A CA 1
ATOM 800 C C . LYS A 1 98 ? 1.338 2.034 0.492 1.00 91.06 98 LYS A C 1
ATOM 802 O O . LYS A 1 98 ? 1.957 2.403 1.492 1.00 91.06 98 LYS A O 1
ATOM 807 N N . LEU A 1 99 ? 1.914 1.316 -0.475 1.00 93.38 99 LEU A N 1
ATOM 808 C CA . LEU A 1 99 ? 3.355 1.037 -0.498 1.00 93.38 99 LEU A CA 1
ATOM 809 C C . LEU A 1 99 ? 4.067 1.933 -1.504 1.00 93.38 99 LEU A C 1
ATOM 811 O O . LEU A 1 99 ? 3.542 2.228 -2.574 1.00 93.38 99 LEU A O 1
ATOM 815 N N . ARG A 1 100 ? 5.305 2.309 -1.190 1.00 92.56 100 ARG A N 1
ATOM 816 C CA . ARG A 1 100 ? 6.242 2.946 -2.117 1.00 92.56 100 ARG A CA 1
ATOM 817 C C . ARG A 1 100 ? 7.474 2.083 -2.270 1.00 92.56 100 ARG A C 1
ATOM 819 O O . ARG A 1 100 ? 8.035 1.644 -1.265 1.00 92.56 100 ARG A O 1
ATOM 826 N N . VAL A 1 101 ? 7.915 1.914 -3.512 1.00 93.94 101 VAL A N 1
ATOM 827 C CA . VAL A 1 101 ? 9.220 1.325 -3.819 1.00 93.94 101 VAL A CA 1
ATOM 828 C C . VAL A 1 101 ? 10.140 2.440 -4.286 1.00 93.94 101 VAL A C 1
ATOM 830 O O . VAL A 1 101 ? 9.818 3.180 -5.219 1.00 93.94 101 VAL A O 1
ATOM 833 N N . ALA A 1 102 ? 11.271 2.575 -3.603 1.00 92.31 102 ALA A N 1
ATOM 834 C CA . ALA A 1 102 ? 12.314 3.529 -3.925 1.00 92.31 102 ALA A CA 1
ATOM 835 C C . ALA A 1 102 ? 13.628 2.795 -4.193 1.00 92.31 102 ALA A C 1
ATOM 837 O O . ALA A 1 102 ? 13.960 1.832 -3.503 1.00 92.31 102 ALA A O 1
ATOM 838 N N . ILE A 1 103 ? 14.391 3.268 -5.173 1.00 92.00 103 ILE A N 1
ATOM 839 C CA . ILE A 1 103 ? 15.721 2.754 -5.500 1.00 92.00 103 ILE A CA 1
ATOM 840 C C . ILE A 1 103 ? 16.691 3.936 -5.580 1.00 92.00 103 ILE A C 1
ATOM 842 O O . ILE A 1 103 ? 16.410 4.939 -6.242 1.00 92.00 103 ILE A O 1
ATOM 846 N N . ASP A 1 104 ? 17.826 3.829 -4.892 1.00 89.12 104 ASP A N 1
ATOM 847 C CA . ASP A 1 104 ? 18.895 4.826 -4.914 1.00 89.12 104 ASP A CA 1
ATOM 848 C C . ASP A 1 104 ? 19.569 4.900 -6.293 1.00 89.12 104 ASP A C 1
ATOM 850 O O . ASP A 1 104 ? 19.714 3.912 -7.010 1.00 89.12 104 ASP A O 1
ATOM 854 N N . ASN A 1 105 ? 20.056 6.095 -6.641 1.00 85.31 105 ASN A N 1
ATOM 855 C CA . ASN A 1 105 ? 20.686 6.388 -7.935 1.00 85.31 105 ASN A CA 1
ATOM 856 C C . ASN A 1 105 ? 19.840 5.944 -9.153 1.00 85.31 105 ASN A C 1
ATOM 858 O O . ASN A 1 105 ? 20.378 5.339 -10.088 1.00 85.31 105 ASN A O 1
ATOM 862 N N . PRO A 1 106 ? 18.541 6.293 -9.196 1.00 85.25 106 PRO A N 1
ATOM 863 C CA . PRO A 1 106 ? 17.602 5.785 -10.201 1.00 85.25 106 PRO A CA 1
ATOM 864 C C . PRO A 1 106 ? 17.998 6.126 -11.653 1.00 85.25 106 PRO A C 1
ATOM 866 O O . PRO A 1 106 ? 17.664 5.399 -12.585 1.00 85.25 106 PRO A O 1
ATOM 869 N N . ASN A 1 107 ? 18.793 7.185 -11.852 1.00 84.06 107 ASN A N 1
ATOM 870 C CA . ASN A 1 107 ? 19.334 7.599 -13.154 1.00 84.06 107 ASN A CA 1
ATOM 871 C C . ASN A 1 107 ? 20.197 6.539 -13.855 1.00 84.06 107 ASN A C 1
ATOM 873 O O . ASN A 1 107 ? 20.366 6.601 -15.074 1.00 84.06 107 ASN A O 1
ATOM 877 N N . ASN A 1 108 ? 20.766 5.607 -13.092 1.00 88.31 108 ASN A N 1
ATOM 878 C CA . ASN A 1 108 ? 21.671 4.579 -13.599 1.00 88.31 108 ASN A CA 1
ATOM 879 C C . ASN A 1 108 ? 21.010 3.197 -13.648 1.00 88.31 108 ASN A C 1
ATOM 881 O O . ASN A 1 108 ? 21.712 2.201 -13.827 1.00 88.31 108 ASN A O 1
ATOM 885 N N . LEU A 1 109 ? 19.685 3.115 -13.473 1.00 93.12 109 LEU A N 1
ATOM 886 C CA . LEU A 1 109 ? 19.010 1.827 -13.520 1.00 93.12 109 LEU A CA 1
ATOM 887 C C . LEU A 1 109 ? 18.889 1.315 -14.959 1.00 93.12 109 LEU A C 1
ATOM 889 O O . LEU A 1 109 ? 18.432 2.047 -15.849 1.00 93.12 109 LEU A O 1
ATOM 893 N N . PRO A 1 110 ? 19.267 0.049 -15.198 1.00 95.06 110 PRO A N 1
ATOM 894 C CA . PRO A 1 110 ? 19.061 -0.591 -16.483 1.00 95.06 110 PRO A CA 1
ATOM 895 C C . PRO A 1 110 ? 17.577 -0.695 -16.821 1.00 95.06 110 PRO A C 1
ATOM 897 O O . PRO A 1 110 ? 16.772 -1.064 -15.968 1.00 95.06 110 PRO A O 1
ATOM 900 N N . GLU A 1 111 ? 17.226 -0.466 -18.085 1.00 95.25 111 GLU A N 1
ATOM 901 C CA . GLU A 1 111 ? 15.862 -0.690 -18.576 1.00 95.25 111 GLU A CA 1
ATOM 902 C C . GLU A 1 111 ? 15.325 -2.094 -18.216 1.00 95.25 111 GLU A C 1
ATOM 904 O O . GLU A 1 111 ? 14.219 -2.165 -17.678 1.00 95.25 111 GLU A O 1
ATOM 909 N N . PRO A 1 112 ? 16.073 -3.203 -18.422 1.00 95.44 112 PRO A N 1
ATOM 910 C CA . PRO A 1 112 ? 15.566 -4.539 -18.107 1.00 95.44 112 PRO A CA 1
ATOM 911 C C . PRO A 1 112 ? 15.232 -4.752 -16.629 1.00 95.44 112 PRO A C 1
ATOM 913 O O . PRO A 1 112 ? 14.332 -5.525 -16.326 1.00 95.44 112 PRO A O 1
ATOM 916 N N . LEU A 1 113 ? 15.929 -4.067 -15.716 1.00 95.62 113 LEU A N 1
ATOM 917 C CA . LEU A 1 113 ? 15.661 -4.166 -14.281 1.00 95.62 113 LEU A CA 1
ATOM 918 C C . LEU A 1 113 ? 14.319 -3.516 -13.942 1.00 95.62 113 LEU A C 1
ATOM 920 O O . LEU A 1 113 ? 13.496 -4.111 -13.255 1.00 95.62 113 LEU A O 1
ATOM 924 N N . VAL A 1 114 ? 14.079 -2.302 -14.445 1.00 96.19 114 VAL A N 1
ATOM 925 C CA . VAL A 1 114 ? 12.844 -1.564 -14.143 1.00 96.19 114 VAL A CA 1
ATOM 926 C C . VAL A 1 114 ? 11.637 -2.227 -14.810 1.00 96.19 114 VAL A C 1
ATOM 928 O O . VAL A 1 114 ? 10.621 -2.437 -14.155 1.00 96.19 114 VAL A O 1
ATOM 931 N N . LEU A 1 115 ? 11.753 -2.625 -16.083 1.00 96.69 115 LEU A N 1
ATOM 932 C CA . LEU A 1 115 ? 10.689 -3.366 -16.772 1.00 96.69 115 LEU A CA 1
ATOM 933 C C . LEU A 1 115 ? 10.454 -4.750 -16.153 1.00 96.69 115 LEU A C 1
ATOM 935 O O . LEU A 1 115 ? 9.319 -5.216 -16.110 1.00 96.69 115 LEU A O 1
ATOM 939 N N . GLY A 1 116 ? 11.510 -5.400 -15.661 1.00 97.06 116 GLY A N 1
ATOM 940 C CA . GLY A 1 116 ? 11.397 -6.656 -14.931 1.00 97.06 116 GLY A CA 1
ATOM 941 C C . GLY A 1 116 ? 10.630 -6.492 -13.618 1.00 97.06 116 GLY A C 1
ATOM 942 O O . GLY A 1 116 ? 9.750 -7.302 -13.341 1.00 97.06 116 GLY A O 1
ATOM 943 N N . LEU A 1 117 ? 10.871 -5.411 -12.864 1.00 97.62 117 LEU A N 1
ATOM 944 C CA . LEU A 1 117 ? 10.102 -5.099 -11.656 1.00 97.62 117 LEU A CA 1
ATOM 945 C C . LEU A 1 117 ? 8.626 -4.830 -11.981 1.00 97.62 117 LEU A C 1
ATOM 947 O O . LEU A 1 117 ? 7.751 -5.310 -11.267 1.00 97.62 117 LEU A O 1
ATOM 951 N N . ILE A 1 118 ? 8.336 -4.095 -13.062 1.00 97.56 118 ILE A N 1
ATOM 952 C CA . ILE A 1 118 ? 6.955 -3.862 -13.517 1.00 97.56 118 ILE A CA 1
ATOM 953 C C . ILE A 1 118 ? 6.258 -5.192 -13.810 1.00 97.56 118 ILE A C 1
ATOM 955 O O . ILE A 1 118 ? 5.153 -5.426 -13.326 1.00 97.56 118 ILE A O 1
ATOM 959 N N . HIS A 1 119 ? 6.908 -6.071 -14.573 1.00 96.81 119 HIS A N 1
ATOM 960 C CA . HIS A 1 119 ? 6.362 -7.388 -14.878 1.00 96.81 119 HIS A CA 1
ATOM 961 C C . HIS A 1 119 ? 6.152 -8.224 -13.610 1.00 96.81 119 HIS A C 1
ATOM 963 O O . HIS A 1 119 ? 5.066 -8.760 -13.420 1.00 96.81 119 HIS A O 1
ATOM 969 N N . PHE A 1 120 ? 7.139 -8.261 -12.713 1.00 97.12 120 PHE A N 1
ATOM 970 C CA . PHE A 1 120 ? 7.043 -8.936 -11.420 1.00 97.12 120 PHE A CA 1
ATOM 971 C C . PHE A 1 120 ? 5.834 -8.451 -10.600 1.00 97.12 120 PHE A C 1
ATOM 973 O O . PHE A 1 120 ? 5.082 -9.265 -10.071 1.00 97.12 120 PHE A O 1
ATOM 980 N N . LEU A 1 121 ? 5.602 -7.136 -10.528 1.00 97.38 121 LEU A N 1
ATOM 981 C CA . LEU A 1 121 ? 4.453 -6.571 -9.815 1.00 97.38 121 LEU A CA 1
ATOM 982 C C . LEU A 1 121 ? 3.116 -6.952 -10.469 1.00 97.38 121 LEU A C 1
ATOM 984 O O . LEU A 1 121 ? 2.159 -7.243 -9.755 1.00 97.38 121 LEU A O 1
ATOM 988 N N . ILE A 1 122 ? 3.044 -6.994 -11.804 1.00 95.81 122 ILE A N 1
ATOM 989 C CA . ILE A 1 122 ? 1.849 -7.459 -12.531 1.00 95.81 122 ILE A CA 1
ATOM 990 C C . ILE A 1 122 ? 1.568 -8.938 -12.225 1.00 95.81 122 ILE A C 1
ATOM 992 O O . ILE A 1 122 ? 0.417 -9.299 -11.976 1.00 95.81 122 ILE A O 1
ATOM 996 N N . GLU A 1 123 ? 2.598 -9.787 -12.207 1.00 94.56 123 GLU A N 1
ATOM 997 C CA . GLU A 1 123 ? 2.461 -11.209 -11.869 1.00 94.56 123 GLU A CA 1
ATOM 998 C C . GLU A 1 123 ? 2.001 -11.400 -10.421 1.00 94.56 123 GLU A C 1
ATOM 1000 O O . GLU A 1 123 ? 1.052 -12.137 -10.165 1.00 94.56 123 GLU A O 1
ATOM 1005 N N . GLU A 1 124 ? 2.591 -10.686 -9.460 1.00 95.38 124 GLU A N 1
ATOM 1006 C CA . GLU A 1 124 ? 2.161 -10.753 -8.060 1.00 95.38 124 GLU A CA 1
ATOM 1007 C C . GLU A 1 124 ? 0.715 -10.274 -7.870 1.00 95.38 124 GLU A C 1
ATOM 1009 O O . GLU A 1 124 ? -0.049 -10.907 -7.137 1.00 95.38 124 GLU A O 1
ATOM 1014 N N . ALA A 1 125 ? 0.300 -9.215 -8.569 1.00 94.00 125 ALA A N 1
ATOM 1015 C CA . ALA A 1 125 ? -1.077 -8.732 -8.528 1.00 94.00 125 ALA A CA 1
ATOM 1016 C C . ALA A 1 125 ? -2.084 -9.740 -9.111 1.00 94.00 125 ALA A C 1
ATOM 1018 O O . ALA A 1 125 ? -3.218 -9.812 -8.634 1.00 94.00 125 ALA A O 1
ATOM 1019 N N . ASN A 1 126 ? -1.678 -10.547 -10.098 1.00 92.19 126 ASN A N 1
ATOM 1020 C CA . ASN A 1 126 ? -2.515 -11.584 -10.715 1.00 92.19 126 ASN A CA 1
ATOM 1021 C C . ASN A 1 126 ? -2.379 -12.971 -10.068 1.00 92.19 126 ASN A C 1
ATOM 1023 O O . ASN A 1 126 ? -3.206 -13.832 -10.334 1.00 92.19 126 ASN A O 1
ATOM 1027 N N . SER A 1 127 ? -1.369 -13.199 -9.229 1.00 91.56 127 SER A N 1
ATOM 1028 C CA . SER A 1 127 ? -1.051 -14.527 -8.697 1.00 91.56 127 SER A CA 1
ATOM 1029 C C . SER A 1 127 ? -2.145 -15.084 -7.785 1.00 91.56 127 SER A C 1
ATOM 1031 O O . SER A 1 127 ? -2.580 -14.408 -6.856 1.00 91.56 127 SER A O 1
ATOM 1033 N N . ASP A 1 128 ? -2.512 -16.349 -7.990 1.00 89.00 128 ASP A N 1
ATOM 1034 C CA . ASP A 1 128 ? -3.448 -17.093 -7.133 1.00 89.00 128 ASP A CA 1
ATOM 1035 C C . ASP A 1 128 ? -2.813 -17.560 -5.806 1.00 89.00 128 ASP A C 1
ATOM 1037 O O . ASP A 1 128 ? -3.476 -18.159 -4.964 1.00 89.00 128 ASP A O 1
ATOM 1041 N N . GLN A 1 129 ? -1.511 -17.314 -5.615 1.00 88.88 129 GLN A N 1
ATOM 1042 C CA . GLN A 1 129 ? -0.754 -17.704 -4.414 1.00 88.88 129 GLN A CA 1
ATOM 1043 C C . GLN A 1 129 ? -0.806 -16.653 -3.300 1.00 88.88 129 GLN A C 1
ATOM 1045 O O . GLN A 1 129 ? -0.132 -16.794 -2.281 1.00 88.88 129 GLN A O 1
ATOM 1050 N N . ASN A 1 130 ? -1.537 -15.564 -3.513 1.00 90.38 130 ASN A N 1
ATOM 1051 C CA . ASN A 1 130 ? -1.734 -14.512 -2.531 1.00 90.38 130 ASN A CA 1
ATOM 1052 C C . ASN A 1 130 ? -3.170 -13.992 -2.629 1.00 90.38 130 ASN A C 1
ATOM 1054 O O . ASN A 1 130 ? -3.845 -14.153 -3.648 1.00 90.38 130 ASN A O 1
ATOM 1058 N N . ASN A 1 131 ? -3.625 -13.337 -1.570 1.00 89.62 131 ASN A N 1
ATOM 1059 C CA . ASN A 1 131 ? -4.974 -12.823 -1.462 1.00 89.62 131 ASN A CA 1
ATOM 1060 C C . ASN A 1 131 ? -5.017 -11.288 -1.605 1.00 89.62 131 ASN A C 1
ATOM 1062 O O . ASN A 1 131 ? -5.750 -10.604 -0.897 1.00 89.62 131 ASN A O 1
ATOM 1066 N N . MET A 1 132 ? -4.225 -10.729 -2.526 1.00 91.25 132 MET A N 1
ATOM 1067 C CA . MET A 1 132 ? -4.135 -9.280 -2.751 1.00 91.25 132 MET A CA 1
ATOM 1068 C C . MET A 1 132 ? -4.502 -8.877 -4.178 1.00 91.25 132 MET A C 1
ATOM 1070 O O . MET A 1 132 ? -4.157 -9.552 -5.146 1.00 91.25 132 MET A O 1
ATOM 1074 N N . LYS A 1 133 ? -5.139 -7.719 -4.328 1.00 91.50 133 LYS A N 1
ATOM 1075 C CA . LYS A 1 133 ? -5.228 -7.006 -5.608 1.00 91.50 133 LYS A CA 1
ATOM 1076 C C . LYS A 1 133 ? -4.627 -5.634 -5.414 1.00 91.50 133 LYS A C 1
ATOM 1078 O O . LYS A 1 133 ? -4.876 -4.995 -4.395 1.00 91.50 133 LYS A O 1
ATOM 1083 N N . PHE A 1 134 ? -3.838 -5.188 -6.375 1.00 93.62 134 PHE A N 1
ATOM 1084 C CA . PHE A 1 134 ? -3.323 -3.835 -6.342 1.00 93.62 134 PHE A CA 1
ATOM 1085 C C . PHE A 1 134 ? -3.126 -3.278 -7.741 1.00 93.62 134 PHE A C 1
ATOM 1087 O O . PHE A 1 134 ? -2.779 -3.996 -8.681 1.00 93.62 134 PHE A O 1
ATOM 1094 N N . ASP A 1 135 ? -3.384 -1.986 -7.855 1.00 94.31 135 ASP A N 1
ATOM 1095 C CA . ASP A 1 135 ? -2.914 -1.140 -8.939 1.00 94.31 135 ASP A CA 1
ATOM 1096 C C . ASP A 1 135 ? -1.554 -0.572 -8.541 1.00 94.31 135 ASP A C 1
ATOM 1098 O O . ASP A 1 135 ? -1.197 -0.522 -7.359 1.00 94.31 135 ASP A O 1
ATOM 1102 N N . PHE A 1 136 ? -0.782 -0.080 -9.499 1.00 95.00 136 PHE A N 1
ATOM 1103 C CA . PHE A 1 136 ? 0.397 0.704 -9.157 1.00 95.00 136 PHE A CA 1
ATOM 1104 C C . PHE A 1 136 ? 0.687 1.766 -10.196 1.00 95.00 136 PHE A C 1
ATOM 1106 O O . PHE A 1 136 ? 0.357 1.627 -11.368 1.00 95.00 136 PHE A O 1
ATOM 1113 N N . LYS A 1 137 ? 1.337 2.842 -9.762 1.00 94.00 137 LYS A N 1
ATOM 1114 C CA . LYS A 1 137 ? 1.925 3.825 -10.664 1.00 94.00 137 LYS A CA 1
ATOM 1115 C C . LYS A 1 137 ? 3.439 3.746 -10.631 1.00 94.00 137 LYS A C 1
ATOM 1117 O O . LYS A 1 137 ? 4.023 3.438 -9.591 1.00 94.00 137 LYS A O 1
ATOM 1122 N N . ILE A 1 138 ? 4.046 4.091 -11.755 1.00 95.19 138 ILE A N 1
ATOM 1123 C CA . ILE A 1 138 ? 5.482 4.272 -11.928 1.00 95.19 138 ILE A CA 1
ATOM 1124 C C . ILE A 1 138 ? 5.749 5.673 -12.480 1.00 95.19 138 ILE A C 1
ATOM 1126 O O . ILE A 1 138 ? 5.049 6.111 -13.391 1.00 95.19 138 ILE A O 1
ATOM 1130 N N . LEU A 1 139 ? 6.750 6.385 -11.960 1.00 92.94 139 LEU A N 1
ATOM 1131 C CA . LEU A 1 139 ? 7.194 7.645 -12.565 1.00 92.94 139 LEU A CA 1
ATOM 1132 C C . LEU A 1 139 ? 7.662 7.404 -14.007 1.00 92.94 139 LEU A C 1
ATOM 1134 O O . LEU A 1 139 ? 8.334 6.411 -14.294 1.00 92.94 139 LEU A O 1
ATOM 1138 N N . ILE A 1 140 ? 7.327 8.307 -14.928 1.00 93.19 140 ILE A N 1
ATOM 1139 C CA . ILE A 1 140 ? 7.845 8.195 -16.297 1.00 93.19 140 ILE A CA 1
ATOM 1140 C C . ILE A 1 140 ? 9.367 8.440 -16.306 1.00 93.19 140 ILE A C 1
ATOM 1142 O O . ILE A 1 140 ? 9.895 9.061 -15.377 1.00 93.19 140 ILE A O 1
ATOM 1146 N N . PRO A 1 141 ? 10.095 7.995 -17.348 1.00 92.81 141 PRO A N 1
ATOM 1147 C CA . PRO A 1 141 ? 11.559 8.035 -17.384 1.00 92.81 141 PRO A CA 1
ATOM 1148 C C . PRO A 1 141 ? 12.180 9.409 -17.086 1.00 92.81 141 PRO A C 1
ATOM 1150 O O . PRO A 1 141 ? 13.228 9.475 -16.444 1.00 92.81 141 PRO A O 1
ATOM 1153 N N . GLU A 1 142 ? 11.515 10.493 -17.497 1.00 89.94 142 GLU A N 1
ATOM 1154 C CA . GLU A 1 142 ? 11.946 11.883 -17.287 1.00 89.94 142 GLU A CA 1
ATOM 1155 C C . GLU A 1 142 ? 11.951 12.302 -15.807 1.00 89.94 142 GLU A C 1
ATOM 1157 O O . GLU A 1 142 ? 12.849 13.022 -15.373 1.00 89.94 142 GLU A O 1
ATOM 1162 N N . TYR A 1 143 ? 10.994 11.803 -15.019 1.00 87.81 143 TYR A N 1
ATOM 1163 C CA . TYR A 1 143 ? 10.827 12.119 -13.593 1.00 87.81 143 TYR A CA 1
ATOM 1164 C C . TYR A 1 143 ? 11.347 11.010 -12.674 1.00 87.81 143 TYR A C 1
ATOM 1166 O O . TYR A 1 143 ? 11.292 11.117 -11.450 1.00 87.81 143 TYR A O 1
ATOM 1174 N N . PHE A 1 144 ? 11.894 9.936 -13.244 1.00 87.88 144 PHE A N 1
ATOM 1175 C CA . PHE A 1 144 ? 12.334 8.759 -12.497 1.00 87.88 144 PHE A CA 1
ATOM 1176 C C . PHE A 1 144 ? 13.503 9.041 -11.537 1.00 87.88 144 PHE A C 1
ATOM 1178 O O . PHE A 1 144 ? 13.834 8.220 -10.685 1.00 87.88 144 PHE A O 1
ATOM 1185 N N . ASN A 1 145 ? 14.135 10.212 -11.654 1.00 81.75 145 ASN A N 1
ATOM 1186 C CA . ASN A 1 145 ? 15.182 10.682 -10.752 1.00 81.75 145 ASN A CA 1
ATOM 1187 C C . ASN A 1 145 ? 14.676 11.103 -9.358 1.00 81.75 145 ASN A C 1
ATOM 1189 O O . ASN A 1 145 ? 15.490 11.255 -8.443 1.00 81.75 145 ASN A O 1
ATOM 1193 N N . ILE A 1 146 ? 13.365 11.284 -9.194 1.00 78.31 146 ILE A N 1
ATOM 1194 C CA . ILE A 1 146 ? 12.712 11.600 -7.921 1.00 78.31 146 ILE A CA 1
ATOM 1195 C C . ILE A 1 146 ? 12.643 10.327 -7.061 1.00 78.31 146 ILE A C 1
ATOM 1197 O O . ILE A 1 146 ? 12.641 9.215 -7.586 1.00 78.31 146 ILE A O 1
ATOM 1201 N N . LYS A 1 147 ? 12.630 10.470 -5.728 1.00 70.75 147 LYS A N 1
ATOM 1202 C CA . LYS A 1 147 ? 12.406 9.344 -4.803 1.00 70.75 147 LYS A CA 1
ATOM 1203 C C . LYS A 1 147 ? 11.009 8.744 -5.017 1.00 70.75 147 LYS A C 1
ATOM 1205 O O . LYS A 1 147 ? 10.100 9.454 -5.419 1.00 70.75 147 LYS A O 1
ATOM 1210 N N . GLU A 1 148 ? 10.845 7.466 -4.666 1.00 80.06 148 GLU A N 1
ATOM 1211 C CA . GLU A 1 148 ? 9.554 6.744 -4.701 1.00 80.06 148 GLU A CA 1
ATOM 1212 C C . GLU A 1 148 ? 9.024 6.544 -6.111 1.00 80.06 148 GLU A C 1
ATOM 1214 O O . GLU A 1 148 ? 7.925 6.960 -6.478 1.00 80.06 148 GLU A O 1
ATOM 1219 N N . GLN A 1 149 ? 9.835 5.867 -6.911 1.00 91.88 149 GLN A N 1
ATOM 1220 C CA . GLN A 1 149 ? 9.538 5.659 -8.314 1.00 91.88 149 GLN A CA 1
ATOM 1221 C C . GLN A 1 149 ? 8.270 4.834 -8.542 1.00 91.88 149 GLN A C 1
ATOM 1223 O O . GLN A 1 149 ? 7.670 4.959 -9.606 1.00 91.88 149 GLN A O 1
ATOM 1228 N N . PHE A 1 150 ? 7.851 4.033 -7.556 1.00 94.44 150 PHE A N 1
ATOM 1229 C CA . PHE A 1 150 ? 6.612 3.264 -7.596 1.00 94.44 150 PHE A CA 1
ATOM 1230 C C . PHE A 1 150 ? 5.720 3.595 -6.405 1.00 94.44 150 PHE A C 1
ATOM 1232 O O . PHE A 1 150 ? 6.201 3.728 -5.278 1.00 94.44 150 PHE A O 1
ATOM 1239 N N . THR A 1 151 ? 4.409 3.649 -6.636 1.00 93.56 151 THR A N 1
ATOM 1240 C CA . THR A 1 151 ? 3.389 3.640 -5.575 1.00 93.56 151 THR A CA 1
ATOM 1241 C C . THR A 1 151 ? 2.357 2.566 -5.883 1.00 93.56 151 THR A C 1
ATOM 1243 O O . THR A 1 151 ? 1.811 2.557 -6.982 1.00 93.56 151 THR A O 1
ATOM 1246 N N . LEU A 1 152 ? 2.104 1.673 -4.931 1.00 94.88 152 LEU A N 1
ATOM 1247 C CA . LEU A 1 152 ? 1.156 0.568 -5.045 1.00 94.88 152 LEU A CA 1
ATOM 1248 C C . LEU A 1 152 ? -0.093 0.889 -4.220 1.00 94.88 152 LEU A C 1
ATOM 1250 O O . LEU A 1 152 ? 0.011 1.318 -3.066 1.00 94.88 152 LEU A O 1
ATOM 1254 N N . TYR A 1 153 ? -1.252 0.651 -4.822 1.00 92.44 153 TYR A N 1
ATOM 1255 C CA . TYR A 1 153 ? -2.578 0.937 -4.294 1.00 92.44 153 TYR A CA 1
ATOM 1256 C C . TYR A 1 153 ? -3.345 -0.371 -4.147 1.00 92.44 153 TYR A C 1
ATOM 1258 O O . TYR A 1 153 ? -3.630 -1.031 -5.142 1.00 92.44 153 TYR A O 1
ATOM 1266 N N . PHE A 1 154 ? -3.663 -0.753 -2.916 1.00 91.81 154 PHE A N 1
ATOM 1267 C CA . PHE A 1 154 ? -4.223 -2.068 -2.620 1.00 91.81 154 PHE A CA 1
ATOM 1268 C C . PHE A 1 154 ? -5.738 -2.022 -2.518 1.00 91.81 154 PHE A C 1
ATOM 1270 O O . PHE A 1 154 ? -6.306 -1.060 -2.005 1.00 91.81 154 PHE A O 1
ATOM 1277 N N . ASP A 1 155 ? -6.380 -3.104 -2.934 1.00 89.06 155 ASP A N 1
ATOM 1278 C CA . ASP A 1 155 ? -7.752 -3.399 -2.549 1.00 89.06 155 ASP A CA 1
ATOM 1279 C C . ASP A 1 155 ? -7.838 -3.476 -1.019 1.00 89.06 155 ASP A C 1
ATOM 1281 O O . ASP A 1 155 ? -6.949 -4.025 -0.357 1.00 89.06 155 ASP A O 1
ATOM 1285 N N . LYS A 1 156 ? -8.892 -2.891 -0.457 1.00 83.62 156 LYS A N 1
ATOM 1286 C CA . LYS A 1 156 ? -9.086 -2.763 0.988 1.00 83.62 156 LYS A CA 1
ATOM 1287 C C . LYS A 1 156 ? -9.239 -4.106 1.707 1.00 83.62 156 LYS A C 1
ATOM 1289 O O . LYS A 1 156 ? -8.868 -4.204 2.877 1.00 83.62 156 LYS A O 1
ATOM 1294 N N . ASP A 1 157 ? -9.702 -5.128 0.987 1.00 84.75 157 ASP A N 1
ATOM 1295 C CA . ASP A 1 157 ? -9.908 -6.486 1.490 1.00 84.75 157 ASP A CA 1
ATOM 1296 C C . ASP A 1 157 ? -8.591 -7.294 1.519 1.00 84.75 157 ASP A C 1
ATOM 1298 O O . ASP A 1 157 ? -8.558 -8.431 1.995 1.00 84.75 157 ASP A O 1
ATOM 1302 N N . THR A 1 158 ? -7.487 -6.723 1.017 1.00 89.62 158 THR A N 1
ATOM 1303 C CA . THR A 1 158 ? -6.157 -7.348 1.055 1.00 89.62 158 THR A CA 1
ATOM 1304 C C . THR A 1 158 ? -5.757 -7.661 2.504 1.00 89.62 158 THR A C 1
ATOM 1306 O O . THR A 1 158 ? -5.796 -6.757 3.340 1.00 89.62 158 THR A O 1
ATOM 1309 N N . PRO A 1 159 ? -5.327 -8.893 2.837 1.00 91.00 159 PRO A N 1
ATOM 1310 C CA . PRO A 1 159 ? -4.775 -9.183 4.151 1.00 91.00 159 PRO A CA 1
ATOM 1311 C C . PRO A 1 159 ? -3.475 -8.423 4.403 1.00 91.00 159 PRO A C 1
ATOM 1313 O O . PRO A 1 159 ? -2.601 -8.339 3.534 1.00 91.00 159 PRO A O 1
ATOM 1316 N N . ILE A 1 160 ? -3.283 -7.966 5.639 1.00 91.81 160 ILE A N 1
ATOM 1317 C CA . ILE A 1 160 ? -2.035 -7.327 6.065 1.00 91.81 160 ILE A CA 1
ATOM 1318 C C . ILE A 1 160 ? -0.830 -8.260 5.837 1.00 91.81 160 ILE A C 1
ATOM 1320 O O . ILE A 1 160 ? 0.226 -7.800 5.396 1.00 91.81 160 ILE A O 1
ATOM 1324 N N . ALA A 1 161 ? -0.974 -9.567 6.094 1.00 91.88 161 ALA A N 1
ATOM 1325 C CA . ALA A 1 161 ? 0.111 -10.533 5.893 1.00 91.88 161 ALA A CA 1
ATOM 1326 C C . ALA A 1 161 ? 0.602 -10.592 4.435 1.00 91.88 161 ALA A C 1
ATOM 1328 O O . ALA A 1 161 ? 1.809 -10.663 4.197 1.00 91.88 161 ALA A O 1
ATOM 1329 N N . ASP A 1 162 ? -0.303 -10.514 3.457 1.00 93.62 162 ASP A N 1
ATOM 1330 C CA . ASP A 1 162 ? 0.065 -10.551 2.039 1.00 93.62 162 ASP A CA 1
ATOM 1331 C C . ASP A 1 162 ? 0.789 -9.282 1.596 1.00 93.62 162 ASP A C 1
ATOM 1333 O O . ASP A 1 162 ? 1.767 -9.362 0.849 1.00 93.62 162 ASP A O 1
ATOM 1337 N N . LEU A 1 163 ? 0.391 -8.122 2.128 1.00 94.44 163 LEU A N 1
ATOM 1338 C CA . LEU A 1 163 ? 1.128 -6.875 1.932 1.00 94.44 163 LEU A CA 1
ATOM 1339 C C . LEU A 1 163 ? 2.562 -6.995 2.474 1.00 94.44 163 LEU A C 1
ATOM 1341 O O . LEU A 1 163 ? 3.519 -6.656 1.773 1.00 94.44 163 LEU A O 1
ATOM 1345 N N . VAL A 1 164 ? 2.732 -7.529 3.689 1.00 93.69 164 VAL A N 1
ATOM 1346 C CA . VAL A 1 164 ? 4.058 -7.767 4.286 1.00 93.69 164 VAL A CA 1
ATOM 1347 C C . VAL A 1 164 ? 4.874 -8.737 3.427 1.00 93.69 164 VAL A C 1
ATOM 1349 O O . VAL A 1 164 ? 6.048 -8.477 3.149 1.00 93.69 164 VAL A O 1
ATOM 1352 N N . ASN A 1 165 ? 4.268 -9.827 2.957 1.00 94.94 165 ASN A N 1
ATOM 1353 C CA . ASN A 1 165 ? 4.935 -10.811 2.107 1.00 94.94 165 ASN A CA 1
ATOM 1354 C C . ASN A 1 165 ? 5.376 -10.218 0.766 1.00 94.94 165 ASN A C 1
ATOM 1356 O O . ASN A 1 165 ? 6.504 -10.477 0.339 1.00 94.94 165 ASN A O 1
ATOM 1360 N N . LEU A 1 166 ? 4.562 -9.364 0.141 1.00 97.00 166 LEU A N 1
ATOM 1361 C CA . LEU A 1 166 ? 4.960 -8.639 -1.064 1.00 97.00 166 LEU A CA 1
ATOM 1362 C C . LEU A 1 166 ? 6.214 -7.791 -0.815 1.00 97.00 166 LEU A C 1
ATOM 1364 O O . LEU A 1 166 ? 7.128 -7.805 -1.639 1.00 97.00 166 LEU A O 1
ATOM 1368 N N . THR A 1 167 ? 6.320 -7.113 0.334 1.00 95.56 167 THR A N 1
ATOM 1369 C CA . THR A 1 167 ? 7.511 -6.296 0.642 1.00 95.56 167 THR A CA 1
ATOM 1370 C C . THR A 1 167 ? 8.795 -7.131 0.690 1.00 95.56 167 THR A C 1
ATOM 1372 O O . THR A 1 167 ? 9.828 -6.694 0.175 1.00 95.56 167 THR A O 1
ATOM 1375 N N . LYS A 1 168 ? 8.719 -8.357 1.234 1.00 95.38 168 LYS A N 1
ATOM 1376 C CA . LYS A 1 168 ? 9.830 -9.323 1.284 1.00 95.38 168 LYS A CA 1
ATOM 1377 C C . LYS A 1 168 ? 10.198 -9.813 -0.120 1.00 95.38 168 LYS A C 1
ATOM 1379 O O . LYS A 1 168 ? 11.380 -9.942 -0.435 1.00 95.38 168 LYS A O 1
ATOM 1384 N N . LYS A 1 169 ? 9.206 -10.066 -0.982 1.00 97.19 169 LYS A N 1
ATOM 1385 C CA . LYS A 1 169 ? 9.446 -10.487 -2.371 1.00 97.19 169 LYS A CA 1
ATOM 1386 C C . LYS A 1 169 ? 10.074 -9.374 -3.215 1.00 97.19 169 LYS A C 1
ATOM 1388 O O . LYS A 1 169 ? 11.024 -9.645 -3.942 1.00 97.19 169 LYS A O 1
ATOM 1393 N N . VAL A 1 170 ? 9.619 -8.126 -3.067 1.00 97.19 170 VAL A N 1
ATOM 1394 C CA . VAL A 1 170 ? 10.230 -6.958 -3.732 1.00 97.19 170 VAL A CA 1
ATOM 1395 C C . VAL A 1 170 ? 11.687 -6.785 -3.298 1.00 97.19 170 VAL A C 1
ATOM 1397 O O . VAL A 1 170 ? 12.559 -6.573 -4.139 1.00 97.19 170 VAL A O 1
ATOM 1400 N N . GLU A 1 171 ? 11.983 -6.920 -2.001 1.00 95.94 171 GLU A N 1
ATOM 1401 C CA . GLU A 1 171 ? 13.368 -6.901 -1.518 1.00 95.94 171 GLU A CA 1
ATOM 1402 C C . GLU A 1 171 ? 14.194 -8.042 -2.121 1.00 95.94 171 GLU A C 1
ATOM 1404 O O . GLU A 1 171 ? 15.318 -7.811 -2.561 1.00 95.94 171 GLU A O 1
ATOM 1409 N N . ASN A 1 172 ? 13.647 -9.261 -2.179 1.00 96.56 172 ASN A N 1
ATOM 1410 C CA . ASN A 1 172 ? 14.333 -10.404 -2.777 1.00 96.56 172 ASN A CA 1
ATOM 1411 C C . ASN A 1 172 ? 14.672 -10.158 -4.252 1.00 96.56 172 ASN A C 1
ATOM 1413 O O . ASN A 1 172 ? 15.822 -10.355 -4.647 1.00 96.56 172 ASN A O 1
ATOM 1417 N N . TYR A 1 173 ? 13.705 -9.659 -5.023 1.00 96.88 173 TYR A N 1
ATOM 1418 C CA . TYR A 1 173 ? 13.883 -9.299 -6.424 1.00 96.88 173 TYR A CA 1
ATOM 1419 C C . TYR A 1 173 ? 15.018 -8.275 -6.589 1.00 96.88 173 TYR A C 1
ATOM 1421 O O . TYR A 1 173 ? 16.004 -8.512 -7.286 1.00 96.88 173 TYR A O 1
ATOM 1429 N N . LEU A 1 174 ? 14.951 -7.150 -5.873 1.00 95.50 174 LEU A N 1
ATOM 1430 C CA . LEU A 1 174 ? 15.923 -6.064 -6.029 1.00 95.50 174 LEU A CA 1
ATOM 1431 C C . LEU A 1 174 ? 17.317 -6.431 -5.502 1.00 95.50 174 LEU A C 1
ATOM 1433 O O . LEU A 1 174 ? 18.326 -6.161 -6.157 1.00 95.50 174 LEU A O 1
ATOM 1437 N N . LYS A 1 175 ? 17.390 -7.061 -4.329 1.00 93.25 175 LYS A N 1
ATOM 1438 C CA . LYS A 1 175 ? 18.648 -7.307 -3.615 1.00 93.25 175 LYS A CA 1
ATOM 1439 C C . LYS A 1 175 ? 19.303 -8.628 -3.986 1.00 93.25 175 LYS A C 1
ATOM 1441 O O . LYS A 1 175 ? 20.516 -8.675 -4.171 1.00 93.25 175 LYS A O 1
ATOM 1446 N N . ARG A 1 176 ? 18.539 -9.721 -4.041 1.00 86.62 176 ARG A N 1
ATOM 1447 C CA . ARG A 1 176 ? 19.110 -11.065 -4.230 1.00 86.62 176 ARG A CA 1
ATOM 1448 C C . ARG A 1 176 ? 19.223 -11.436 -5.696 1.00 86.62 176 ARG A C 1
ATOM 1450 O O . ARG A 1 176 ? 20.261 -11.956 -6.086 1.00 86.62 176 ARG A O 1
ATOM 1457 N N . GLU A 1 177 ? 18.196 -11.147 -6.486 1.00 91.00 177 GLU A N 1
ATOM 1458 C CA . GLU A 1 177 ? 18.167 -11.509 -7.909 1.00 91.00 177 GLU A CA 1
ATOM 1459 C C . GLU A 1 177 ? 18.909 -10.482 -8.775 1.00 91.00 177 GLU A C 1
ATOM 1461 O O . GLU A 1 177 ? 19.572 -10.850 -9.742 1.00 91.00 177 GLU A O 1
ATOM 1466 N N . HIS A 1 178 ? 18.862 -9.201 -8.393 1.00 92.38 178 HIS A N 1
ATOM 1467 C CA . HIS A 1 178 ? 19.473 -8.105 -9.154 1.00 92.38 178 HIS A CA 1
ATOM 1468 C C . HIS A 1 178 ? 20.661 -7.414 -8.468 1.00 92.38 178 HIS A C 1
ATOM 1470 O O . HIS A 1 178 ? 21.221 -6.470 -9.030 1.00 92.38 178 HIS A O 1
ATOM 1476 N N . HIS A 1 179 ? 21.088 -7.900 -7.297 1.00 91.81 179 HIS A N 1
ATOM 1477 C CA . HIS A 1 179 ? 22.283 -7.435 -6.577 1.00 91.81 179 HIS A CA 1
ATOM 1478 C C . HIS A 1 179 ? 22.339 -5.920 -6.327 1.00 91.81 179 HIS A C 1
ATOM 1480 O O . HIS A 1 179 ? 23.426 -5.337 -6.267 1.00 91.81 179 HIS A O 1
ATOM 1486 N N . LEU A 1 180 ? 21.184 -5.264 -6.166 1.00 92.62 180 LEU A N 1
ATOM 1487 C CA . LEU A 1 180 ? 21.170 -3.858 -5.790 1.00 92.62 180 LEU A CA 1
ATOM 1488 C C . LEU A 1 180 ? 21.634 -3.689 -4.336 1.00 92.62 180 LEU A C 1
ATOM 1490 O O . LEU A 1 180 ? 21.222 -4.459 -3.461 1.00 92.62 180 LEU A O 1
ATOM 1494 N N . PRO A 1 181 ? 22.480 -2.682 -4.055 1.00 91.88 181 PRO A N 1
ATOM 1495 C CA . PRO A 1 181 ? 22.840 -2.347 -2.689 1.00 91.88 181 PRO A CA 1
ATOM 1496 C C . PRO A 1 181 ? 21.625 -1.797 -1.942 1.00 91.88 181 PRO A C 1
ATOM 1498 O O . PRO A 1 181 ? 20.712 -1.231 -2.546 1.00 91.88 181 PRO A O 1
ATOM 1501 N N . ASP A 1 182 ? 21.649 -1.907 -0.615 1.00 90.94 182 ASP A N 1
ATOM 1502 C CA . ASP A 1 182 ? 20.656 -1.242 0.223 1.00 90.94 182 ASP A CA 1
ATOM 1503 C C . ASP A 1 182 ? 20.673 0.265 -0.054 1.00 90.94 182 ASP A C 1
ATOM 1505 O O . ASP A 1 182 ? 21.739 0.891 -0.125 1.00 90.94 182 ASP A O 1
ATOM 1509 N N . ASN A 1 183 ? 19.487 0.859 -0.183 1.00 88.19 183 ASN A N 1
ATOM 1510 C CA . ASN A 1 183 ? 19.366 2.308 -0.258 1.00 88.19 183 ASN A CA 1
ATOM 1511 C C . ASN A 1 183 ? 19.996 2.951 0.979 1.00 88.19 183 ASN A C 1
ATOM 1513 O O . ASN A 1 183 ? 19.909 2.434 2.101 1.00 88.19 183 ASN A O 1
ATOM 1517 N N . ARG A 1 184 ? 20.569 4.143 0.800 1.00 83.06 184 ARG A N 1
ATOM 1518 C CA . ARG A 1 184 ? 20.969 4.967 1.939 1.00 83.06 184 ARG A CA 1
ATOM 1519 C C . ARG A 1 184 ? 19.725 5.258 2.768 1.00 83.06 184 ARG A C 1
ATOM 1521 O O . ARG A 1 184 ? 18.739 5.760 2.232 1.00 83.06 184 ARG A O 1
ATOM 1528 N N . LYS A 1 185 ? 19.779 4.928 4.069 1.00 64.56 185 LYS A N 1
ATOM 1529 C CA . LYS A 1 185 ? 18.655 5.119 4.996 1.00 64.56 185 LYS A CA 1
ATOM 1530 C C . LYS A 1 185 ? 18.035 6.503 4.766 1.00 64.56 185 LYS A C 1
ATOM 1532 O O . LYS A 1 185 ? 18.743 7.505 4.913 1.00 64.56 185 LYS A O 1
ATOM 1537 N N . PRO A 1 186 ? 16.760 6.575 4.373 1.00 58.19 186 PRO A N 1
ATOM 1538 C CA . PRO A 1 186 ? 16.136 7.841 4.040 1.00 58.19 186 PRO A CA 1
ATOM 1539 C C . PRO A 1 186 ? 16.114 8.784 5.245 1.00 58.19 186 PRO A C 1
ATOM 1541 O O . PRO A 1 186 ? 15.963 8.379 6.396 1.00 58.19 186 PRO A O 1
ATOM 1544 N N . SER A 1 187 ? 16.263 10.076 4.955 1.00 47.03 187 SER A N 1
ATOM 1545 C CA . SER A 1 187 ? 16.217 11.169 5.931 1.00 47.03 187 SER A CA 1
ATOM 1546 C C . SER A 1 187 ? 14.813 11.438 6.482 1.00 47.03 187 SER A C 1
ATOM 1548 O O . SER A 1 187 ? 14.666 12.192 7.444 1.00 47.03 187 SER A O 1
ATOM 1550 N N . GLU A 1 188 ? 13.778 10.868 5.865 1.00 58.00 188 GLU A N 1
ATOM 1551 C CA . GLU A 1 188 ? 12.389 11.072 6.263 1.00 58.00 188 GLU A CA 1
ATOM 1552 C C . GLU A 1 188 ? 12.055 10.196 7.466 1.00 58.00 188 GLU A C 1
ATOM 1554 O O . GLU A 1 188 ? 11.755 9.010 7.342 1.00 58.00 188 GLU A O 1
ATOM 1559 N N . LYS A 1 189 ? 12.126 10.817 8.646 1.00 59.50 189 LYS A N 1
ATOM 1560 C CA . LYS A 1 189 ? 11.938 10.200 9.968 1.00 59.50 189 LYS A CA 1
ATOM 1561 C C . LYS A 1 189 ? 10.520 9.678 10.246 1.00 59.50 189 LYS A C 1
ATOM 1563 O O . LYS A 1 189 ? 10.298 9.173 11.342 1.00 59.50 189 LYS A O 1
ATOM 1568 N N . ASN A 1 190 ? 9.582 9.823 9.308 1.00 62.69 190 ASN A N 1
ATOM 1569 C CA . ASN A 1 190 ? 8.149 9.670 9.566 1.00 62.69 190 ASN A CA 1
ATOM 1570 C C . ASN A 1 190 ? 7.471 8.709 8.577 1.00 62.69 190 ASN A C 1
ATOM 1572 O O . ASN A 1 190 ? 6.405 9.018 8.061 1.00 62.69 190 ASN A O 1
ATOM 1576 N N . ARG A 1 191 ? 8.113 7.583 8.255 1.00 75.00 191 ARG A N 1
ATOM 1577 C CA . ARG A 1 191 ? 7.512 6.521 7.434 1.00 75.00 191 ARG A CA 1
ATOM 1578 C C . ARG A 1 191 ? 7.778 5.157 8.039 1.00 75.00 191 ARG A C 1
ATOM 1580 O O . ARG A 1 191 ? 8.825 4.954 8.654 1.00 75.00 191 ARG A O 1
ATOM 1587 N N . CYS A 1 192 ? 6.877 4.217 7.781 1.00 86.88 192 CYS A N 1
ATOM 1588 C CA . CYS A 1 192 ? 7.076 2.818 8.127 1.00 86.88 192 CYS A CA 1
ATOM 1589 C C . CYS A 1 192 ? 7.923 2.136 7.048 1.00 86.88 192 CYS A C 1
ATOM 1591 O O . CYS A 1 192 ? 7.444 1.890 5.943 1.00 86.88 192 CYS A O 1
ATOM 1593 N N . TYR A 1 193 ? 9.183 1.818 7.341 1.00 88.50 193 TYR A N 1
ATOM 1594 C CA . TYR A 1 193 ? 10.042 1.069 6.419 1.00 88.50 193 TYR A CA 1
ATOM 1595 C C . TYR A 1 193 ? 9.953 -0.428 6.704 1.00 88.50 193 TYR A C 1
ATOM 1597 O O . TYR A 1 193 ? 10.267 -0.863 7.810 1.00 88.50 193 TYR A O 1
ATOM 1605 N N . PHE A 1 194 ? 9.579 -1.214 5.693 1.00 90.56 194 PHE A N 1
ATOM 1606 C CA . PHE A 1 194 ? 9.640 -2.678 5.773 1.00 90.56 194 PHE A CA 1
ATOM 1607 C C . PHE A 1 194 ? 11.053 -3.190 5.495 1.00 90.56 194 PHE A C 1
ATOM 1609 O O . PHE A 1 194 ? 11.513 -4.139 6.122 1.00 90.56 194 PHE A O 1
ATOM 1616 N N . ASN A 1 195 ? 11.748 -2.541 4.562 1.00 91.38 195 ASN A N 1
ATOM 1617 C CA . ASN A 1 195 ? 13.139 -2.807 4.207 1.00 91.38 195 ASN A CA 1
ATOM 1618 C C . ASN A 1 195 ? 13.760 -1.549 3.571 1.00 91.38 195 ASN A C 1
ATOM 1620 O O . ASN A 1 195 ? 13.176 -0.465 3.620 1.00 91.38 195 ASN A O 1
ATOM 1624 N N . SER A 1 196 ? 14.958 -1.661 2.989 1.00 90.38 196 SER A N 1
ATOM 1625 C CA . SER A 1 196 ? 15.643 -0.517 2.374 1.00 90.38 196 SER A CA 1
ATOM 1626 C C . SER A 1 196 ? 14.932 0.043 1.139 1.00 90.38 196 SER A C 1
ATOM 1628 O O . SER A 1 196 ? 15.143 1.210 0.815 1.00 90.38 196 SER A O 1
ATOM 1630 N N . PHE A 1 197 ? 14.106 -0.750 0.453 1.00 92.56 197 PHE A N 1
ATOM 1631 C CA . PHE A 1 197 ? 13.448 -0.370 -0.802 1.00 92.56 197 PHE A CA 1
ATOM 1632 C C . PHE A 1 197 ? 11.969 -0.033 -0.625 1.00 92.56 197 PHE A C 1
ATOM 1634 O O . PHE A 1 197 ? 11.448 0.806 -1.356 1.00 92.56 197 PHE A O 1
ATOM 1641 N N . VAL A 1 198 ? 11.293 -0.677 0.329 1.00 93.12 198 VAL A N 1
ATOM 1642 C CA . VAL A 1 198 ? 9.840 -0.606 0.496 1.00 93.12 198 VAL A CA 1
ATOM 1643 C C . VAL A 1 198 ? 9.469 0.136 1.775 1.00 93.12 198 VAL A C 1
ATOM 1645 O O . VAL A 1 198 ? 9.888 -0.227 2.877 1.00 93.12 198 VAL A O 1
ATOM 1648 N N . SER A 1 199 ? 8.622 1.152 1.621 1.00 91.81 199 SER A N 1
ATOM 1649 C CA . SER A 1 199 ? 8.010 1.893 2.729 1.00 91.81 199 SER A CA 1
ATOM 1650 C C . SER A 1 199 ? 6.493 1.929 2.595 1.00 91.81 199 SER A C 1
ATOM 1652 O O . SER A 1 199 ? 5.973 1.904 1.482 1.00 91.81 199 SER A O 1
ATOM 1654 N N . ALA A 1 200 ? 5.797 1.991 3.723 1.00 90.06 200 ALA A N 1
ATOM 1655 C CA . ALA A 1 200 ? 4.373 2.256 3.822 1.00 90.06 200 ALA A CA 1
ATOM 1656 C C . ALA A 1 200 ? 4.124 3.693 4.268 1.00 90.06 200 ALA A C 1
ATOM 1658 O O . ALA A 1 200 ? 4.909 4.278 5.023 1.00 90.06 2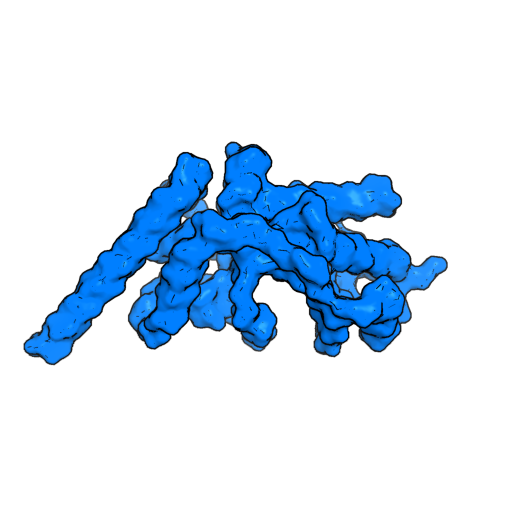00 ALA A O 1
ATOM 1659 N N . PHE A 1 201 ? 2.999 4.221 3.808 1.00 85.75 201 PHE A N 1
ATOM 1660 C CA . PHE A 1 201 ? 2.468 5.505 4.223 1.00 85.75 201 PHE A CA 1
ATOM 1661 C C . PHE A 1 201 ? 0.943 5.493 4.086 1.00 85.75 201 PHE A C 1
ATOM 1663 O O . PHE A 1 201 ? 0.391 4.747 3.270 1.00 85.75 201 PHE A O 1
ATOM 1670 N N . PHE A 1 202 ? 0.283 6.304 4.900 1.00 83.75 202 PHE A N 1
ATOM 1671 C CA . PHE A 1 202 ? -1.166 6.432 4.953 1.00 83.75 202 PHE A CA 1
ATOM 1672 C C . PHE A 1 202 ? -1.553 7.856 4.571 1.00 83.75 202 PHE A C 1
ATOM 1674 O O . PHE A 1 202 ? -1.200 8.824 5.253 1.00 83.75 202 PHE A O 1
ATOM 1681 N N . ASP A 1 203 ? -2.215 7.990 3.426 1.00 71.69 203 ASP A N 1
ATOM 1682 C CA . ASP A 1 203 ? -2.340 9.274 2.730 1.00 71.69 203 ASP A CA 1
ATOM 1683 C C . ASP A 1 203 ? -3.754 9.612 2.254 1.00 71.69 203 ASP A C 1
ATOM 1685 O O . ASP A 1 203 ? -3.941 10.613 1.559 1.00 71.69 203 ASP A O 1
ATOM 1689 N N . ASN A 1 204 ? -4.748 8.809 2.629 1.00 65.81 204 ASN A N 1
ATOM 1690 C CA . ASN A 1 204 ? -6.132 9.084 2.290 1.00 65.81 204 ASN A CA 1
ATOM 1691 C C . ASN A 1 204 ? -6.963 9.262 3.559 1.00 65.81 204 ASN A C 1
ATOM 1693 O O . ASN A 1 204 ? -7.062 8.370 4.402 1.00 65.81 204 ASN A O 1
ATOM 1697 N N . ASN A 1 205 ? -7.587 10.430 3.685 1.00 63.66 205 ASN A N 1
ATOM 1698 C CA . ASN A 1 205 ? -8.649 10.628 4.647 1.00 63.66 205 ASN A CA 1
ATOM 1699 C C . ASN A 1 205 ? -9.985 10.333 3.972 1.00 63.66 205 ASN A C 1
ATOM 1701 O O . ASN A 1 205 ? -10.664 11.235 3.468 1.00 63.66 205 ASN A O 1
ATOM 1705 N N . LYS A 1 206 ? -10.392 9.062 4.025 1.00 63.31 206 LYS A N 1
ATOM 1706 C CA . LYS A 1 206 ? -11.691 8.618 3.502 1.00 63.31 206 LYS A CA 1
ATOM 1707 C C . LYS A 1 206 ? -12.882 9.347 4.131 1.00 63.31 206 LYS A C 1
ATOM 1709 O O . LYS A 1 206 ? -13.911 9.483 3.479 1.00 63.31 206 LYS A O 1
ATOM 1714 N N . LEU A 1 207 ? -12.744 9.874 5.353 1.00 59.22 207 LEU A N 1
ATOM 1715 C CA . LEU A 1 207 ? -13.811 10.627 6.026 1.00 59.22 207 LEU A CA 1
ATOM 1716 C C . LEU A 1 207 ? -14.052 11.987 5.372 1.00 59.22 207 LEU A C 1
ATOM 1718 O O . LEU A 1 207 ? -15.185 12.450 5.318 1.00 59.22 207 LEU A O 1
ATOM 1722 N N . LEU A 1 208 ? -12.991 12.633 4.886 1.00 55.94 208 LEU A N 1
ATOM 1723 C CA . LEU A 1 208 ? -13.081 13.927 4.209 1.00 55.94 208 LEU A CA 1
ATOM 1724 C C . LEU A 1 208 ? -13.105 13.803 2.684 1.00 55.94 208 LEU A C 1
ATOM 1726 O O . LEU A 1 208 ? -13.291 14.815 2.011 1.00 55.94 208 LEU A O 1
ATOM 1730 N N . ARG A 1 209 ? -12.911 12.590 2.141 1.00 61.72 209 ARG A N 1
ATOM 1731 C CA . ARG A 1 209 ? -12.653 12.335 0.712 1.00 61.72 209 ARG A CA 1
ATOM 1732 C C . ARG A 1 209 ? -11.521 13.222 0.188 1.00 61.72 209 ARG A C 1
ATOM 1734 O O . ARG A 1 209 ? -11.607 13.805 -0.891 1.00 61.72 209 ARG A O 1
ATOM 1741 N N . GLN A 1 210 ? -10.487 13.375 1.011 1.00 61.28 210 GLN A N 1
ATOM 1742 C CA . GLN A 1 210 ? -9.352 14.246 0.747 1.00 61.28 210 GLN A CA 1
ATOM 1743 C C . GLN A 1 210 ? -8.056 13.468 0.900 1.00 61.28 210 GLN A C 1
ATOM 1745 O O . GLN A 1 210 ? -7.863 12.727 1.867 1.00 61.28 210 GLN A O 1
ATOM 1750 N N . TYR A 1 211 ? -7.143 13.725 -0.029 1.00 62.78 211 TYR A N 1
ATOM 1751 C CA . TYR A 1 211 ? -5.752 13.355 0.135 1.00 62.78 211 TYR A CA 1
ATOM 1752 C C . TYR A 1 211 ? -5.155 14.135 1.308 1.00 62.78 211 TYR A C 1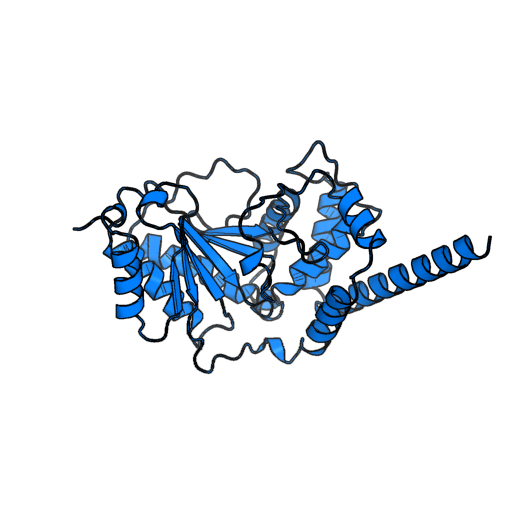
ATOM 1754 O O . TYR A 1 211 ? -5.177 15.369 1.317 1.00 62.78 211 TYR A O 1
ATOM 1762 N N . ALA A 1 212 ? -4.617 13.419 2.289 1.00 67.50 212 ALA A N 1
ATOM 1763 C CA . ALA A 1 212 ? -3.958 14.008 3.443 1.00 67.50 212 ALA A CA 1
ATOM 1764 C C . ALA A 1 212 ? -2.979 13.001 4.041 1.00 67.50 212 ALA A C 1
ATOM 1766 O O . ALA A 1 212 ? -3.338 11.860 4.318 1.00 67.50 212 ALA A O 1
ATOM 1767 N N . LYS A 1 213 ? -1.736 13.430 4.264 1.00 71.44 213 LYS A N 1
ATOM 1768 C CA . LYS A 1 213 ? -0.706 12.593 4.887 1.00 71.44 213 LYS A CA 1
ATOM 1769 C C . LYS A 1 213 ? -0.797 12.681 6.404 1.00 71.44 213 LYS A C 1
ATOM 1771 O O . LYS A 1 213 ? -0.924 13.776 6.948 1.00 71.44 213 LYS A O 1
ATOM 1776 N N . TYR A 1 214 ? -0.615 11.549 7.084 1.00 75.81 214 TYR A N 1
ATOM 1777 C CA . TYR A 1 214 ? -0.616 11.480 8.549 1.00 75.81 214 TYR A CA 1
ATOM 1778 C C . TYR A 1 214 ? 0.687 10.874 9.090 1.00 75.81 214 TYR A C 1
ATOM 1780 O O . TYR A 1 214 ? 0.692 9.739 9.569 1.00 75.81 214 TYR A O 1
ATOM 1788 N N . PRO A 1 215 ? 1.806 11.630 9.088 1.00 75.69 215 PRO A N 1
ATOM 1789 C CA . PRO A 1 215 ? 3.120 11.085 9.434 1.00 75.69 215 PRO A CA 1
ATOM 1790 C C . PRO A 1 215 ? 3.205 10.526 10.862 1.00 75.69 215 PRO A C 1
ATOM 1792 O O . PRO A 1 215 ? 3.997 9.627 11.132 1.00 75.69 215 PRO A O 1
ATOM 1795 N N . PHE A 1 216 ? 2.390 11.041 11.791 1.00 78.12 216 PHE A N 1
ATOM 1796 C CA . PHE A 1 216 ? 2.304 10.497 13.148 1.00 78.12 216 PHE A CA 1
ATOM 1797 C C . PHE A 1 216 ? 1.777 9.056 13.161 1.00 78.12 216 PHE A C 1
ATOM 1799 O O . PHE A 1 216 ? 2.202 8.269 14.000 1.00 78.12 216 PHE A O 1
ATOM 1806 N N . PHE A 1 217 ? 0.867 8.712 12.248 1.00 82.75 217 PHE A N 1
ATOM 1807 C CA . PHE A 1 217 ? 0.264 7.387 12.156 1.00 82.75 217 PHE A CA 1
ATOM 1808 C C . PHE A 1 217 ? 1.207 6.412 11.447 1.00 82.75 217 PHE A C 1
ATOM 1810 O O . PHE A 1 217 ? 1.370 5.278 11.895 1.00 82.75 217 PHE A O 1
ATOM 1817 N N . ASP A 1 218 ? 1.944 6.900 10.443 1.00 83.50 218 ASP A N 1
ATOM 1818 C CA . ASP A 1 218 ? 2.990 6.137 9.755 1.00 83.50 218 ASP A CA 1
ATOM 1819 C C . ASP A 1 218 ? 4.063 5.590 10.715 1.00 83.50 218 ASP A C 1
ATOM 1821 O O . ASP A 1 218 ? 4.533 4.464 10.555 1.00 83.50 218 ASP A O 1
ATOM 1825 N N . ILE A 1 219 ? 4.439 6.354 11.748 1.00 82.31 219 ILE A N 1
ATOM 1826 C CA . ILE A 1 219 ? 5.389 5.899 12.782 1.00 82.31 219 ILE A CA 1
ATOM 1827 C C . ILE A 1 219 ? 4.802 4.771 13.638 1.00 82.31 219 ILE A C 1
ATOM 1829 O O . ILE A 1 219 ? 5.516 3.860 14.070 1.00 82.31 219 ILE A O 1
ATOM 1833 N N . GLU A 1 220 ? 3.503 4.818 13.908 1.00 86.75 220 GLU A N 1
ATOM 1834 C CA . GLU A 1 220 ? 2.852 3.822 14.750 1.00 86.75 220 GLU A CA 1
ATOM 1835 C C . GLU A 1 220 ? 2.671 2.489 14.006 1.00 86.75 220 GLU A C 1
ATOM 1837 O O . GLU A 1 220 ? 2.774 1.439 14.645 1.00 86.75 220 GLU A O 1
ATOM 1842 N N . PHE A 1 221 ? 2.569 2.501 12.668 1.00 87.12 221 PHE A N 1
ATOM 1843 C CA . PHE A 1 221 ? 2.676 1.280 11.857 1.00 87.12 221 PHE A CA 1
ATOM 1844 C C . PHE A 1 221 ? 4.023 0.584 12.011 1.00 87.12 221 PHE A C 1
ATOM 1846 O O . PHE A 1 221 ? 4.065 -0.637 12.139 1.00 87.12 221 PHE A O 1
ATOM 1853 N N . GLU A 1 222 ? 5.131 1.327 12.060 1.00 85.00 222 GLU A N 1
ATOM 1854 C CA . GLU A 1 222 ? 6.449 0.713 12.259 1.00 85.00 222 GLU A CA 1
ATOM 1855 C C . GLU A 1 222 ? 6.502 -0.058 13.588 1.00 85.00 222 GLU A C 1
ATOM 1857 O O . GLU A 1 222 ? 7.100 -1.129 13.678 1.00 85.00 222 GLU A O 1
ATOM 1862 N N . THR A 1 223 ? 5.848 0.473 14.624 1.00 86.25 223 THR A N 1
ATOM 1863 C CA . THR A 1 223 ? 5.742 -0.197 15.926 1.00 86.25 223 THR A CA 1
ATOM 1864 C C . THR A 1 223 ? 4.828 -1.422 15.844 1.00 86.25 223 THR A C 1
ATOM 1866 O O . THR A 1 223 ? 5.205 -2.489 16.326 1.00 86.25 223 THR A O 1
ATOM 1869 N N . PHE A 1 224 ? 3.680 -1.302 15.173 1.00 90.12 224 PHE A N 1
ATOM 1870 C CA . PHE A 1 224 ? 2.749 -2.404 14.930 1.00 90.12 224 PHE A CA 1
ATOM 1871 C C . PHE A 1 224 ? 3.432 -3.588 14.224 1.00 90.12 224 PHE A C 1
ATOM 1873 O O . PHE A 1 224 ? 3.465 -4.698 14.753 1.00 90.12 224 PHE A O 1
ATOM 1880 N N . PHE A 1 225 ? 4.061 -3.350 13.071 1.00 88.19 225 PHE A N 1
ATOM 1881 C CA . PHE A 1 225 ? 4.687 -4.406 12.269 1.00 88.19 225 PHE A CA 1
ATOM 1882 C C . PHE A 1 225 ? 5.907 -5.051 12.942 1.00 88.19 225 PHE A C 1
ATOM 1884 O O . PHE A 1 225 ? 6.256 -6.183 12.618 1.00 88.19 225 PHE A O 1
ATOM 1891 N N . LYS A 1 226 ? 6.552 -4.369 13.899 1.00 85.25 226 LYS A N 1
ATOM 1892 C CA . LYS A 1 226 ? 7.618 -4.961 14.725 1.00 85.25 226 LYS A CA 1
ATOM 1893 C C . LYS A 1 226 ? 7.090 -5.900 15.808 1.00 85.25 226 LYS A C 1
ATOM 1895 O O . LYS A 1 226 ? 7.804 -6.822 16.194 1.00 85.25 226 LYS A O 1
ATOM 1900 N N . ASN A 1 227 ? 5.882 -5.652 16.312 1.00 84.56 227 ASN A N 1
ATOM 1901 C CA . ASN A 1 227 ? 5.341 -6.327 17.492 1.00 84.56 227 ASN A CA 1
ATOM 1902 C C . ASN A 1 227 ? 4.382 -7.479 17.163 1.00 84.56 227 ASN A C 1
ATOM 1904 O O . ASN A 1 227 ? 4.085 -8.288 18.043 1.00 84.56 227 ASN A O 1
ATOM 1908 N N . HIS A 1 228 ? 3.892 -7.568 15.925 1.00 81.31 228 HIS A N 1
ATOM 1909 C CA . HIS A 1 228 ? 2.895 -8.559 15.525 1.00 81.31 228 HIS A CA 1
ATOM 1910 C C . HIS A 1 228 ? 3.411 -9.443 14.387 1.00 81.31 228 HIS A C 1
ATOM 1912 O O . HIS A 1 228 ? 4.000 -8.958 13.424 1.00 81.31 228 HIS A O 1
ATOM 1918 N N . HIS A 1 229 ? 3.200 -10.757 14.516 1.00 66.94 229 HIS A N 1
ATOM 1919 C CA . HIS A 1 229 ? 3.702 -11.766 13.582 1.00 66.94 229 HIS A CA 1
ATOM 1920 C C . HIS A 1 229 ? 2.599 -12.375 12.705 1.00 66.94 229 HIS A C 1
ATOM 1922 O O . HIS A 1 229 ? 1.429 -12.442 13.088 1.00 66.94 229 HIS A O 1
ATOM 1928 N N . ASP A 1 230 ? 3.041 -12.865 11.544 1.00 65.25 230 ASP A N 1
ATOM 1929 C CA . ASP A 1 230 ? 2.284 -13.080 10.305 1.00 65.25 230 ASP A CA 1
ATOM 1930 C C . ASP A 1 230 ? 0.946 -13.845 10.441 1.00 65.25 230 ASP A C 1
ATOM 1932 O O . ASP A 1 230 ? -0.008 -13.484 9.760 1.00 65.25 230 ASP A O 1
ATOM 1936 N N . LYS A 1 231 ? 0.797 -14.812 11.362 1.00 74.56 231 LYS A N 1
ATOM 1937 C CA . LYS A 1 231 ? -0.412 -15.669 11.421 1.00 74.56 231 LYS A CA 1
ATOM 1938 C C . LYS A 1 231 ? -1.719 -14.937 11.732 1.00 74.56 231 LYS A C 1
ATOM 1940 O O . LYS A 1 231 ? -2.759 -15.316 11.214 1.00 74.56 231 LYS A O 1
ATOM 1945 N N . VAL A 1 232 ? -1.702 -13.932 12.610 1.00 78.56 232 VAL A N 1
ATOM 1946 C CA . VAL A 1 232 ? -2.934 -13.175 12.921 1.00 78.56 232 VAL A CA 1
ATOM 1947 C C . VAL A 1 232 ? -3.237 -12.166 11.812 1.00 78.56 232 VAL A C 1
ATOM 1949 O O . VAL A 1 232 ? -4.394 -11.888 11.512 1.00 78.56 232 VAL A O 1
ATOM 1952 N N . LEU A 1 233 ? -2.192 -11.667 11.150 1.00 86.62 233 LEU A N 1
ATOM 1953 C CA . LEU A 1 233 ? -2.291 -10.679 10.077 1.00 86.62 233 LEU A CA 1
ATOM 1954 C C . LEU A 1 233 ? -2.904 -11.255 8.788 1.00 86.62 233 LEU A C 1
ATOM 1956 O O . LEU A 1 233 ? -3.347 -10.486 7.939 1.00 86.62 233 LEU A O 1
ATOM 1960 N N . GLU A 1 234 ? -2.948 -12.585 8.643 1.00 86.38 234 GLU A N 1
ATOM 1961 C CA . GLU A 1 234 ? -3.608 -13.295 7.532 1.00 86.38 234 GLU A CA 1
ATOM 1962 C C . GLU A 1 234 ? -5.119 -13.048 7.483 1.00 86.38 234 GLU A C 1
ATOM 1964 O O . GLU A 1 234 ? -5.722 -13.129 6.415 1.00 86.38 234 GLU A O 1
ATOM 1969 N N . TYR A 1 235 ? -5.726 -12.726 8.625 1.00 82.88 235 TYR A N 1
ATOM 1970 C CA . TYR A 1 235 ? -7.174 -12.567 8.742 1.00 82.88 235 TYR A CA 1
ATOM 1971 C C . TYR A 1 235 ? -7.611 -11.109 8.829 1.00 82.88 235 TYR A C 1
ATOM 1973 O O . TYR A 1 235 ? -8.803 -10.843 8.860 1.00 82.88 235 TYR A O 1
ATOM 1981 N N . ILE A 1 236 ? -6.679 -10.158 8.868 1.00 86.44 236 ILE A N 1
ATOM 1982 C CA . ILE A 1 236 ? -7.008 -8.746 9.066 1.00 86.44 236 ILE A CA 1
ATOM 1983 C C . ILE A 1 236 ? -6.872 -8.010 7.728 1.00 86.44 236 ILE A C 1
ATOM 1985 O O . ILE A 1 236 ? -5.759 -7.955 7.195 1.00 86.44 236 ILE A O 1
ATOM 1989 N N . PRO A 1 237 ? -7.964 -7.437 7.184 1.00 87.19 237 PRO A N 1
ATOM 1990 C CA . PRO A 1 237 ? -7.907 -6.654 5.955 1.00 87.19 237 PRO A CA 1
ATOM 1991 C C . PRO A 1 237 ? -7.241 -5.293 6.194 1.00 87.19 237 PRO A C 1
ATOM 1993 O O . PRO A 1 237 ? -7.278 -4.756 7.305 1.00 87.19 237 PRO A O 1
ATOM 1996 N N . LEU A 1 238 ? -6.678 -4.691 5.144 1.00 88.56 238 LEU A N 1
ATOM 1997 C CA . LEU A 1 238 ? -6.079 -3.353 5.220 1.00 88.56 238 LEU A CA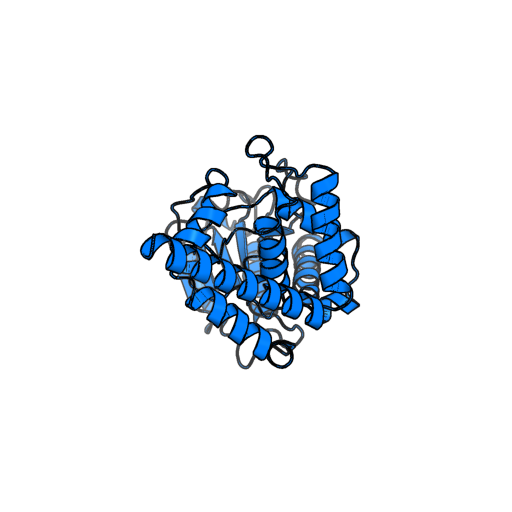 1
ATOM 1998 C C . LEU A 1 238 ? -7.076 -2.276 5.674 1.00 88.56 238 LEU A C 1
ATOM 2000 O O . LEU A 1 238 ? -6.675 -1.344 6.371 1.00 88.56 238 LEU A O 1
ATOM 2004 N N . GLU A 1 239 ? -8.368 -2.423 5.356 1.00 82.88 239 GLU A N 1
ATOM 2005 C CA . GLU A 1 239 ? -9.432 -1.513 5.817 1.00 82.88 239 GLU A CA 1
ATOM 2006 C C . GLU A 1 239 ? -9.519 -1.413 7.353 1.00 82.88 239 GLU A C 1
ATOM 2008 O O . GLU A 1 239 ? -9.962 -0.400 7.891 1.00 82.88 239 GLU A O 1
ATOM 2013 N N . ALA A 1 240 ? -9.025 -2.407 8.101 1.00 84.81 240 ALA A N 1
ATOM 2014 C CA . ALA A 1 240 ? -8.981 -2.330 9.559 1.00 84.81 240 ALA A CA 1
ATOM 2015 C C . ALA A 1 240 ? -8.124 -1.156 10.068 1.00 84.81 240 ALA A C 1
ATOM 2017 O O . ALA A 1 240 ? -8.412 -0.587 11.124 1.00 84.81 240 ALA A O 1
ATOM 2018 N N . PHE A 1 241 ? -7.101 -0.745 9.311 1.00 87.31 241 PHE A N 1
ATOM 2019 C CA . PHE A 1 241 ? -6.301 0.429 9.652 1.00 87.31 241 PHE A CA 1
ATOM 2020 C C . PHE A 1 241 ? -7.062 1.743 9.483 1.00 87.31 241 PHE A C 1
ATOM 2022 O O . PHE A 1 241 ? -6.816 2.671 10.255 1.00 87.31 241 PHE A O 1
ATOM 2029 N N . ASP A 1 242 ? -8.023 1.812 8.556 1.00 80.62 242 ASP A N 1
ATOM 2030 C CA . ASP A 1 242 ? -8.921 2.964 8.430 1.00 80.62 242 ASP A CA 1
ATOM 2031 C C . ASP A 1 242 ? -9.781 3.117 9.695 1.00 80.62 242 ASP A C 1
ATOM 2033 O O . ASP A 1 242 ? -9.984 4.227 10.192 1.00 80.62 242 ASP A O 1
ATOM 2037 N N . VAL A 1 243 ? -10.228 1.998 10.277 1.00 79.44 243 VAL A N 1
ATOM 2038 C CA . VAL A 1 243 ? -11.008 1.997 11.525 1.00 79.44 243 VAL A CA 1
ATOM 2039 C C . VAL A 1 243 ? -10.158 2.396 12.729 1.00 79.44 243 VAL A C 1
ATOM 2041 O O . VAL A 1 243 ? -10.592 3.217 13.539 1.00 79.44 243 VAL A O 1
ATOM 2044 N N . VAL A 1 244 ? -8.931 1.878 12.838 1.00 86.94 244 VAL A N 1
ATOM 2045 C CA . VAL A 1 244 ? -7.992 2.307 13.889 1.00 86.94 244 VAL A CA 1
ATOM 2046 C C . VAL A 1 244 ? -7.736 3.810 13.782 1.00 86.94 244 VAL A C 1
ATOM 2048 O O . VAL A 1 244 ? -7.857 4.528 14.775 1.00 86.94 244 VAL A O 1
ATOM 2051 N N . PHE A 1 245 ? -7.453 4.308 12.575 1.00 83.50 245 PHE A N 1
ATOM 2052 C CA . PHE A 1 245 ? -7.274 5.737 12.331 1.00 83.50 245 PHE A CA 1
ATOM 2053 C C . PHE A 1 245 ? -8.499 6.543 12.782 1.00 83.50 245 PHE A C 1
ATOM 2055 O O . PHE A 1 245 ? -8.357 7.531 13.504 1.00 83.50 245 PHE A O 1
ATOM 2062 N N . TYR A 1 246 ? -9.705 6.082 12.437 1.00 77.75 246 TYR A N 1
ATOM 2063 C CA . TYR A 1 246 ? -10.957 6.700 12.867 1.00 77.75 246 TYR A CA 1
ATOM 2064 C C . TYR A 1 246 ? -11.086 6.770 14.401 1.00 77.75 246 TYR A C 1
ATOM 2066 O O . TYR A 1 246 ? -11.431 7.819 14.958 1.00 77.75 246 TYR A O 1
ATOM 2074 N N . ASN A 1 247 ? -10.803 5.677 15.109 1.00 80.38 247 ASN A N 1
ATOM 2075 C CA . ASN A 1 247 ? -10.913 5.646 16.568 1.00 80.38 247 ASN A CA 1
ATOM 2076 C C . ASN A 1 247 ? -9.938 6.612 17.235 1.00 80.38 247 ASN A C 1
ATOM 2078 O O . ASN A 1 247 ? -10.284 7.241 18.236 1.00 80.38 247 ASN A O 1
ATOM 2082 N N . ILE A 1 248 ? -8.751 6.776 16.649 1.00 82.56 248 ILE A N 1
ATOM 2083 C CA . ILE A 1 248 ? -7.738 7.721 17.116 1.00 82.56 248 ILE A CA 1
ATOM 2084 C C . ILE A 1 248 ? -8.233 9.152 16.935 1.00 82.56 248 ILE A C 1
ATOM 2086 O O . ILE A 1 248 ? -8.275 9.914 17.902 1.00 82.56 248 ILE A O 1
ATOM 2090 N N . ILE A 1 249 ? -8.634 9.533 15.719 1.00 76.88 249 ILE A N 1
ATOM 2091 C CA . ILE A 1 249 ? -9.046 10.917 15.464 1.00 76.88 249 ILE A CA 1
ATOM 2092 C C . ILE A 1 249 ? -10.314 11.276 16.250 1.00 76.88 249 ILE A C 1
ATOM 2094 O O . ILE A 1 249 ? -10.451 12.411 16.690 1.00 76.88 249 ILE A O 1
ATOM 2098 N N . THR A 1 250 ? -11.220 10.329 16.505 1.00 73.12 250 THR A N 1
ATOM 2099 C CA . THR A 1 250 ? -12.455 10.586 17.267 1.00 73.12 250 THR A CA 1
ATOM 2100 C C . THR A 1 250 ? -12.295 10.403 18.771 1.00 73.12 250 THR A C 1
ATOM 2102 O O . THR A 1 250 ? -13.232 10.655 19.524 1.00 73.12 250 THR A O 1
ATOM 2105 N N . SER A 1 251 ? -11.111 10.006 19.236 1.00 78.06 251 SER A N 1
ATOM 2106 C CA . SER A 1 251 ? -10.808 9.911 20.660 1.00 78.06 251 SER A CA 1
ATOM 2107 C C . SER A 1 251 ? -10.715 11.292 21.308 1.00 78.06 251 SER A C 1
ATOM 2109 O O . SER A 1 251 ? -9.996 12.168 20.829 1.00 78.06 251 SER A O 1
ATOM 2111 N N . GLU A 1 252 ? -11.405 11.490 22.428 1.00 78.69 252 GLU A N 1
ATOM 2112 C CA . GLU A 1 252 ? -11.264 12.690 23.267 1.00 78.69 252 GLU A CA 1
ATOM 2113 C C . GLU A 1 252 ? -9.914 12.716 24.003 1.00 78.69 252 GLU A C 1
ATOM 2115 O O . GLU A 1 252 ? -9.396 13.782 24.326 1.00 78.69 252 GLU A O 1
ATOM 2120 N N . ASP A 1 253 ? -9.296 11.546 24.197 1.00 81.31 253 ASP A N 1
ATOM 2121 C CA . ASP A 1 253 ? -8.022 11.391 24.903 1.00 81.31 253 ASP A CA 1
ATOM 2122 C C . ASP A 1 253 ? -6.788 11.721 24.048 1.00 81.31 253 ASP A C 1
ATOM 2124 O O . ASP A 1 253 ? -5.674 11.789 24.581 1.00 81.31 253 ASP A O 1
ATOM 2128 N N . ILE A 1 254 ? -6.963 11.902 22.733 1.00 76.12 254 ILE A N 1
ATOM 2129 C CA . ILE A 1 254 ? -5.886 12.245 21.799 1.00 76.12 254 ILE A CA 1
ATOM 2130 C C . ILE A 1 254 ? -6.041 13.700 21.364 1.00 76.12 254 ILE A C 1
ATOM 2132 O O . ILE A 1 254 ? -7.001 14.084 20.687 1.00 76.12 254 ILE A O 1
ATOM 2136 N N . THR A 1 255 ? -5.049 14.507 21.735 1.00 70.12 255 THR A N 1
ATOM 2137 C CA . THR A 1 255 ? -4.958 15.924 21.393 1.00 70.12 255 THR A CA 1
ATOM 2138 C C . THR A 1 255 ? -3.825 16.069 20.385 1.00 70.12 255 THR A C 1
ATOM 2140 O O . THR A 1 255 ? -2.715 16.438 20.761 1.00 70.12 255 THR A O 1
ATOM 2143 N N . LEU A 1 256 ? -4.094 15.717 19.119 1.00 67.69 256 LEU A N 1
ATOM 2144 C CA . LEU A 1 256 ? -3.137 15.811 18.008 1.00 67.69 256 LEU A CA 1
ATOM 2145 C C . LEU A 1 256 ? -2.556 17.235 17.959 1.00 67.69 256 LEU A C 1
ATOM 2147 O O . LEU A 1 256 ? -3.182 18.162 17.452 1.00 67.69 256 LEU A O 1
ATOM 2151 N N . ASP A 1 257 ? -1.387 17.423 18.571 1.00 60.44 257 ASP A N 1
ATOM 2152 C CA . ASP A 1 257 ? -0.771 18.735 18.730 1.00 60.44 257 ASP A CA 1
ATOM 2153 C C . ASP A 1 257 ? -0.179 19.169 17.389 1.00 60.44 257 ASP A C 1
ATOM 2155 O O . ASP A 1 257 ? 0.804 18.605 16.900 1.00 60.44 257 ASP A O 1
ATOM 2159 N N . ILE A 1 258 ? -0.789 20.201 16.810 1.00 52.19 258 ILE A N 1
ATOM 2160 C CA . ILE A 1 258 ? -0.475 20.765 15.494 1.00 52.19 258 ILE A CA 1
ATOM 2161 C C . ILE A 1 258 ? 1.005 21.176 15.396 1.00 52.19 258 ILE A C 1
ATOM 2163 O O . ILE A 1 258 ? 1.567 21.212 14.309 1.00 52.19 258 ILE A O 1
ATOM 2167 N N . ARG A 1 259 ? 1.704 21.435 16.510 1.00 52.69 259 ARG A N 1
ATOM 2168 C CA . ARG A 1 259 ? 3.125 21.831 16.477 1.00 52.69 259 ARG A CA 1
ATOM 2169 C C . ARG A 1 259 ? 4.092 20.652 16.370 1.00 52.69 259 ARG A C 1
ATOM 2171 O O . ARG A 1 259 ? 5.253 20.861 16.021 1.00 52.69 259 ARG A O 1
ATOM 2178 N N . SER A 1 260 ? 3.648 19.422 16.643 1.00 56.44 260 SER A N 1
ATOM 2179 C CA . SER A 1 260 ? 4.486 18.217 16.605 1.00 56.44 260 SER A CA 1
ATOM 2180 C C . SER A 1 260 ? 4.057 17.226 15.526 1.00 56.44 260 SER A C 1
ATOM 2182 O O . SER A 1 260 ? 4.118 16.026 15.776 1.00 56.44 260 SER A O 1
ATOM 2184 N N . TYR A 1 261 ? 3.707 17.730 14.329 1.00 56.44 261 TYR A N 1
ATOM 2185 C CA . TYR A 1 261 ? 3.335 17.063 13.051 1.00 56.44 261 TYR A CA 1
ATOM 2186 C C . TYR A 1 261 ? 3.769 15.602 12.826 1.00 56.44 261 TYR A C 1
ATOM 2188 O O . TYR A 1 261 ? 3.138 14.863 12.076 1.00 56.44 261 TYR A O 1
ATOM 2196 N N . SER A 1 262 ? 4.889 15.192 13.407 1.00 62.66 262 SER A N 1
ATOM 2197 C CA . SER A 1 262 ? 5.499 13.886 13.213 1.00 62.66 262 SER A CA 1
ATOM 2198 C C . SER A 1 262 ? 5.325 12.912 14.371 1.00 62.66 262 SER A C 1
ATOM 2200 O O . SER A 1 262 ? 5.597 11.739 14.170 1.00 62.66 262 SER A O 1
ATOM 2202 N N . ARG A 1 263 ? 4.961 13.337 15.588 1.00 70.00 263 ARG A N 1
ATOM 2203 C CA . ARG A 1 263 ? 5.042 12.469 16.774 1.00 70.00 263 ARG A CA 1
ATOM 2204 C C . ARG A 1 263 ? 3.941 12.741 17.784 1.00 70.00 263 ARG A C 1
ATOM 2206 O O . ARG A 1 263 ? 3.786 13.860 18.262 1.00 70.00 263 ARG A O 1
ATOM 2213 N N . LEU A 1 264 ? 3.269 11.663 18.167 1.00 77.44 264 LEU A N 1
ATOM 2214 C CA . LEU A 1 264 ? 2.368 11.604 19.309 1.00 77.44 264 LEU A CA 1
ATOM 2215 C C . LEU A 1 264 ? 3.147 11.656 20.633 1.00 77.44 264 LEU A C 1
ATOM 2217 O O . LEU A 1 264 ? 4.274 11.151 20.735 1.00 77.44 264 LEU A O 1
ATOM 2221 N N . LYS A 1 265 ? 2.532 12.216 21.678 1.00 83.38 265 LYS A N 1
ATOM 2222 C CA . LYS A 1 265 ? 3.054 12.154 23.054 1.00 83.38 265 LYS A CA 1
ATOM 2223 C C . LYS A 1 265 ? 3.012 10.712 23.556 1.00 83.38 265 LYS A C 1
ATOM 2225 O O . LYS A 1 265 ? 2.183 9.921 23.122 1.00 83.38 265 LYS A O 1
ATOM 2230 N N . THR A 1 266 ? 3.844 10.358 24.536 1.00 85.06 266 THR A N 1
ATOM 2231 C CA . THR A 1 266 ? 3.910 8.981 25.071 1.00 85.06 266 THR A CA 1
ATOM 2232 C C . THR A 1 266 ? 2.540 8.421 25.469 1.00 85.06 266 THR A C 1
ATOM 2234 O O . THR A 1 266 ? 2.234 7.283 25.131 1.00 85.06 266 THR A O 1
ATOM 2237 N N . LYS A 1 267 ? 1.689 9.223 26.129 1.00 86.38 267 LYS A N 1
ATOM 2238 C CA . LYS A 1 267 ? 0.320 8.816 26.495 1.00 86.38 267 LYS A CA 1
ATOM 2239 C C . LYS A 1 267 ? -0.526 8.479 25.259 1.00 86.38 267 LYS A C 1
ATOM 2241 O O . LYS A 1 267 ? -1.216 7.471 25.256 1.00 86.38 267 LYS A O 1
ATOM 2246 N N . GLU A 1 268 ? -0.444 9.293 24.214 1.00 86.50 268 GLU A N 1
ATOM 2247 C CA . GLU A 1 268 ? -1.203 9.114 22.969 1.00 86.50 268 GLU A CA 1
ATOM 2248 C C . GLU A 1 268 ? -0.708 7.901 22.183 1.00 86.50 268 GLU A C 1
ATOM 2250 O O . GLU A 1 268 ? -1.514 7.113 21.702 1.00 86.50 268 GLU A O 1
ATOM 2255 N N . ARG A 1 269 ? 0.611 7.679 22.141 1.00 86.88 269 ARG A N 1
ATOM 2256 C CA . ARG A 1 269 ? 1.205 6.471 21.549 1.00 86.88 269 ARG A CA 1
ATOM 2257 C C . ARG A 1 269 ? 0.688 5.205 22.223 1.00 86.88 269 ARG A C 1
ATOM 2259 O O . ARG A 1 269 ? 0.340 4.250 21.543 1.00 86.88 269 ARG A O 1
ATOM 2266 N N . LEU A 1 270 ? 0.576 5.202 23.554 1.00 87.94 270 LEU A N 1
ATOM 2267 C CA . LEU A 1 270 ? 0.000 4.070 24.288 1.00 87.94 270 LEU A CA 1
ATOM 2268 C C . LEU A 1 270 ? -1.471 3.830 23.929 1.00 87.94 270 LEU A C 1
ATOM 2270 O O . LEU A 1 270 ? -1.890 2.677 23.878 1.00 87.94 270 LEU A O 1
ATOM 2274 N N . ILE A 1 271 ? -2.239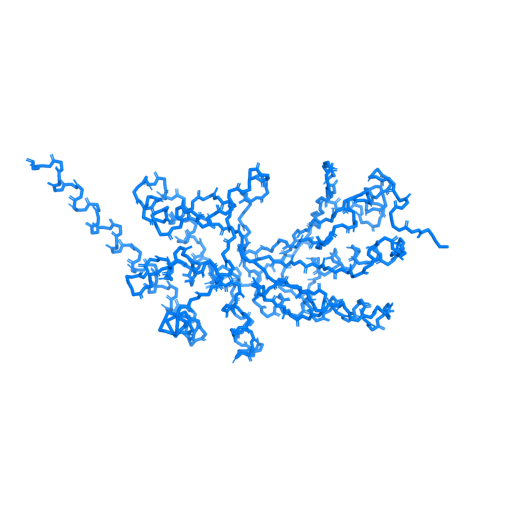 4.888 23.656 1.00 88.62 271 ILE A N 1
ATOM 2275 C CA . ILE A 1 271 ? -3.623 4.761 23.182 1.00 88.62 271 ILE A CA 1
ATOM 2276 C C . ILE A 1 271 ? -3.637 4.127 21.789 1.00 88.62 271 ILE A C 1
ATOM 2278 O O . ILE A 1 271 ? -4.319 3.128 21.599 1.00 88.62 271 ILE A O 1
ATOM 2282 N N . VAL A 1 272 ? -2.828 4.621 20.847 1.00 89.00 272 VAL A N 1
ATOM 2283 C CA . VAL A 1 272 ? -2.741 4.046 19.491 1.00 89.00 272 VAL A CA 1
ATOM 2284 C C . VAL A 1 272 ? -2.336 2.572 19.522 1.00 89.00 272 VAL A C 1
ATOM 2286 O O . VAL A 1 272 ? -2.974 1.733 18.893 1.00 89.00 272 VAL A O 1
ATOM 2289 N N . GLN A 1 273 ? -1.315 2.222 20.303 1.00 89.25 273 GLN A N 1
ATOM 2290 C CA . GLN A 1 273 ? -0.890 0.828 20.438 1.00 89.25 273 GLN A CA 1
ATOM 2291 C C . GLN A 1 273 ? -1.952 -0.038 21.131 1.00 89.25 273 GLN A C 1
ATOM 2293 O O . GLN A 1 273 ? -2.069 -1.224 20.831 1.00 89.25 273 GLN A O 1
ATOM 2298 N N . LYS A 1 274 ? -2.765 0.527 22.032 1.00 91.12 274 LYS A N 1
ATOM 2299 C CA . LYS A 1 274 ? -3.915 -0.179 22.609 1.00 91.12 274 LYS A CA 1
ATOM 2300 C C . LYS A 1 274 ? -4.971 -0.487 21.546 1.00 91.12 274 LYS A C 1
ATOM 2302 O O . LYS A 1 274 ? -5.436 -1.620 21.518 1.00 91.12 274 LYS A O 1
ATOM 2307 N N . GLU A 1 275 ? -5.300 0.466 20.677 1.00 91.75 275 GLU A N 1
ATOM 2308 C CA . GLU A 1 275 ? -6.236 0.258 19.561 1.00 91.75 275 GLU A CA 1
ATOM 2309 C C . GLU A 1 275 ? -5.748 -0.871 18.637 1.00 91.75 275 GLU A C 1
ATOM 2311 O O . GLU A 1 275 ? -6.493 -1.804 18.343 1.00 91.75 275 GLU A O 1
ATOM 2316 N N . PHE A 1 276 ? -4.460 -0.868 18.275 1.00 91.88 276 PHE A N 1
ATOM 2317 C CA . PHE A 1 276 ? -3.858 -1.964 17.513 1.00 91.88 276 PHE A CA 1
ATOM 2318 C C . PHE A 1 276 ? -3.938 -3.312 18.237 1.00 91.88 276 PHE A C 1
ATOM 2320 O O . PHE A 1 276 ? -4.325 -4.311 17.639 1.00 91.88 276 PHE A O 1
ATOM 2327 N N . ASN A 1 277 ? -3.610 -3.359 19.529 1.00 90.94 277 ASN A N 1
ATOM 2328 C CA . ASN A 1 277 ? -3.690 -4.598 20.302 1.00 90.94 277 ASN A CA 1
ATOM 2329 C C . ASN A 1 277 ? -5.125 -5.130 20.399 1.00 90.94 277 ASN A C 1
ATOM 2331 O O . ASN A 1 277 ? -5.324 -6.342 20.376 1.00 90.94 277 ASN A O 1
ATOM 2335 N N . GLN A 1 278 ? -6.121 -4.247 20.500 1.00 90.50 278 GLN A N 1
ATOM 2336 C CA . GLN A 1 278 ? -7.529 -4.640 20.496 1.00 90.50 278 GLN A CA 1
ATOM 2337 C C . GLN A 1 278 ? -7.947 -5.201 19.134 1.00 90.50 278 GLN A C 1
ATOM 2339 O O . GLN A 1 278 ? -8.582 -6.253 19.099 1.00 90.50 278 GLN A O 1
ATOM 2344 N N . LEU A 1 279 ? -7.523 -4.559 18.037 1.00 88.62 279 LEU A N 1
ATOM 2345 C CA . LEU A 1 279 ? -7.714 -5.078 16.684 1.00 88.62 279 LEU A CA 1
ATOM 2346 C C . LEU A 1 279 ? -7.114 -6.483 16.529 1.00 88.62 279 LEU A C 1
ATOM 2348 O O . LEU A 1 279 ? -7.769 -7.358 15.984 1.00 88.62 279 LEU A O 1
ATOM 2352 N N . ILE A 1 280 ? -5.890 -6.715 17.012 1.00 89.12 280 ILE A N 1
ATOM 2353 C CA . ILE A 1 280 ? -5.227 -8.028 16.930 1.00 89.12 280 ILE A CA 1
ATOM 2354 C C . ILE A 1 280 ? -5.926 -9.083 17.795 1.00 89.12 280 ILE A C 1
ATOM 2356 O O . ILE A 1 280 ? -6.022 -10.239 17.387 1.00 89.12 280 ILE A O 1
ATOM 2360 N N . ALA A 1 281 ? -6.370 -8.713 18.999 1.00 88.50 281 ALA A N 1
ATOM 2361 C CA . ALA A 1 281 ? -6.949 -9.654 19.952 1.00 88.50 281 ALA A CA 1
ATOM 2362 C C . ALA A 1 281 ? -8.298 -10.209 19.480 1.00 88.50 281 ALA A C 1
ATOM 2364 O O . ALA A 1 281 ? -8.555 -11.400 19.645 1.00 88.50 281 ALA A O 1
ATOM 2365 N N . ASP A 1 282 ? -9.144 -9.349 18.912 1.00 84.69 282 ASP A N 1
ATOM 2366 C CA . ASP A 1 282 ? -10.455 -9.729 18.397 1.00 84.69 282 ASP A CA 1
ATOM 2367 C C . ASP A 1 282 ? -10.888 -8.767 17.277 1.00 84.69 282 ASP A C 1
ATOM 2369 O O . ASP A 1 282 ? -11.595 -7.783 17.534 1.00 84.69 282 ASP A O 1
ATOM 2373 N N . PRO A 1 283 ? -10.454 -9.021 16.027 1.00 79.88 283 PRO A N 1
ATOM 2374 C CA . PRO A 1 283 ? -10.716 -8.110 14.921 1.00 79.88 283 PRO A CA 1
ATOM 2375 C C . PRO A 1 283 ? -12.207 -7.857 14.699 1.00 79.88 283 PRO A C 1
ATOM 2377 O O . PRO A 1 283 ? -12.607 -6.729 14.436 1.00 79.88 283 PRO A O 1
ATOM 2380 N N . GLN A 1 284 ? -13.050 -8.882 14.829 1.00 75.69 284 GLN A N 1
ATOM 2381 C CA . GLN A 1 284 ? -14.484 -8.748 14.576 1.00 75.69 284 GLN A CA 1
ATOM 2382 C C . GLN A 1 284 ? -15.150 -7.869 15.636 1.00 75.69 284 GLN A C 1
ATOM 2384 O O . GLN A 1 284 ? -15.815 -6.884 15.298 1.00 75.69 284 GLN A O 1
ATOM 2389 N N . ASN A 1 285 ? -14.926 -8.168 16.920 1.00 81.12 285 ASN A N 1
ATOM 2390 C CA . ASN A 1 285 ? -15.541 -7.394 17.996 1.00 81.12 285 ASN A CA 1
ATOM 2391 C C . ASN A 1 285 ? -14.983 -5.973 18.085 1.00 81.12 285 ASN A C 1
ATOM 2393 O O . ASN A 1 285 ? -15.746 -5.044 18.354 1.00 81.12 285 ASN A O 1
ATOM 2397 N N . TYR A 1 286 ? -13.684 -5.774 17.834 1.00 84.12 286 TYR A N 1
ATOM 2398 C CA . TYR A 1 286 ? -13.073 -4.445 17.828 1.00 84.12 286 TYR A CA 1
ATOM 2399 C C . TYR A 1 286 ? -13.760 -3.519 16.823 1.00 84.12 286 TYR A C 1
ATOM 2401 O O . TYR A 1 286 ? -14.176 -2.401 17.154 1.00 84.12 286 TYR A O 1
ATOM 2409 N N . ILE A 1 287 ? -13.934 -4.003 15.594 1.00 75.69 287 ILE A N 1
ATOM 2410 C CA . ILE A 1 287 ? -14.545 -3.187 14.559 1.00 75.69 287 ILE A CA 1
ATOM 2411 C C . ILE A 1 287 ? -16.038 -2.977 14.849 1.00 75.69 287 ILE A C 1
ATOM 2413 O O . ILE A 1 287 ? -16.517 -1.845 14.765 1.00 75.69 287 ILE A O 1
ATOM 2417 N N . GLN A 1 288 ? -16.769 -4.009 15.284 1.00 73.75 288 GLN A N 1
ATOM 2418 C CA . GLN A 1 288 ? -18.183 -3.865 15.648 1.00 73.75 288 GLN A CA 1
ATOM 2419 C C . GLN A 1 288 ? -18.395 -2.850 16.783 1.00 73.75 288 GLN A C 1
ATOM 2421 O O . GLN A 1 288 ? -19.329 -2.044 16.743 1.00 73.75 288 GLN A O 1
ATOM 2426 N N . ALA A 1 289 ? -17.515 -2.846 17.786 1.00 81.00 289 ALA A N 1
ATOM 2427 C CA . ALA A 1 289 ? -17.548 -1.868 18.868 1.00 81.00 289 ALA A CA 1
ATOM 2428 C C . ALA A 1 289 ? -17.297 -0.442 18.354 1.00 81.00 289 ALA A C 1
ATOM 2430 O O . ALA A 1 289 ? -17.963 0.498 18.792 1.00 81.00 289 ALA A O 1
ATOM 2431 N N . SER A 1 290 ? -16.398 -0.289 17.381 1.00 76.44 290 SER A N 1
ATOM 2432 C CA . SER A 1 290 ? -16.093 0.996 16.743 1.00 76.44 290 SER A CA 1
ATOM 2433 C C . SER A 1 290 ? -17.294 1.526 15.960 1.00 76.44 290 SER A C 1
ATOM 2435 O O . SER A 1 290 ? -17.669 2.687 16.115 1.00 76.44 290 SER A O 1
ATOM 2437 N N . ILE A 1 291 ? -17.977 0.651 15.214 1.00 69.88 291 ILE A N 1
ATOM 2438 C CA . ILE A 1 291 ? -19.234 0.962 14.515 1.00 69.88 291 ILE A CA 1
ATOM 2439 C C . ILE A 1 291 ? -20.322 1.404 15.497 1.00 69.88 291 ILE A C 1
ATOM 2441 O O . ILE A 1 291 ? -21.030 2.380 15.257 1.00 69.88 291 ILE A O 1
ATOM 2445 N N . ASN A 1 292 ? -20.480 0.705 16.619 1.00 73.06 292 ASN A N 1
ATOM 2446 C CA . ASN A 1 292 ? -21.499 1.074 17.598 1.00 73.06 292 ASN A CA 1
ATOM 2447 C C . ASN A 1 292 ? -21.179 2.423 18.256 1.00 73.06 292 ASN A C 1
ATOM 2449 O O . ASN A 1 292 ? -22.073 3.255 18.409 1.00 73.06 292 ASN A O 1
ATOM 2453 N N . LYS A 1 293 ? -19.905 2.675 18.581 1.00 75.50 293 LYS A N 1
ATOM 2454 C CA . LYS A 1 293 ? -19.436 3.968 19.102 1.00 75.50 293 LYS A CA 1
ATOM 2455 C C . LYS A 1 293 ? -19.761 5.104 18.131 1.00 75.50 293 LYS A C 1
ATOM 2457 O O . LYS A 1 293 ? -20.277 6.135 18.548 1.00 75.50 293 LYS A O 1
ATOM 2462 N N . ILE A 1 294 ? -19.499 4.888 16.845 1.00 67.00 294 ILE A N 1
ATOM 2463 C CA . ILE A 1 294 ? -19.849 5.801 15.755 1.00 67.00 294 ILE A CA 1
ATOM 2464 C C . ILE A 1 294 ? -21.346 6.128 15.754 1.00 67.00 294 ILE A C 1
ATOM 2466 O O . ILE A 1 294 ? -21.716 7.295 15.851 1.00 67.00 294 ILE A O 1
ATOM 2470 N N . LYS A 1 295 ? -22.207 5.104 15.692 1.00 67.94 295 LYS A N 1
ATOM 2471 C CA . LYS A 1 295 ? -23.665 5.286 15.609 1.00 67.94 295 LYS A CA 1
ATOM 2472 C C . LYS A 1 295 ? -24.205 6.078 16.799 1.00 67.94 295 LYS A C 1
ATOM 2474 O O . LYS A 1 295 ? -25.028 6.972 16.636 1.00 67.94 295 LYS A O 1
ATOM 2479 N N . VAL A 1 296 ? -23.694 5.798 17.999 1.00 74.25 296 VAL A N 1
ATOM 2480 C CA . VAL A 1 296 ? -24.074 6.530 19.216 1.00 74.25 296 VAL A CA 1
ATOM 2481 C C . VAL A 1 296 ? -23.656 8.002 19.144 1.00 74.25 296 VAL A C 1
ATOM 2483 O O . VAL A 1 296 ? -24.431 8.871 19.549 1.00 74.25 296 VAL A O 1
ATOM 2486 N N . LEU A 1 297 ? -22.464 8.303 18.619 1.00 67.19 297 LEU A N 1
ATOM 2487 C CA . LEU A 1 297 ? -22.010 9.684 18.423 1.00 67.19 297 LEU A CA 1
ATOM 2488 C C . LEU A 1 297 ? -22.899 10.433 17.420 1.00 67.19 297 LEU A C 1
ATOM 2490 O O . LEU A 1 297 ? -23.266 11.579 17.680 1.00 67.19 297 LEU A O 1
ATOM 2494 N N . GLU A 1 298 ? -23.287 9.788 16.316 1.00 63.88 298 GLU A N 1
ATOM 2495 C CA . GLU A 1 298 ? -24.214 10.362 15.331 1.00 63.88 298 GLU A CA 1
ATOM 2496 C C . GLU A 1 298 ? -25.584 10.665 15.950 1.00 63.88 298 GLU A C 1
ATOM 2498 O O . GLU A 1 298 ? -26.092 11.781 15.825 1.00 63.88 298 GLU A O 1
ATOM 2503 N N . GLU A 1 299 ? -26.170 9.702 16.666 1.00 69.31 299 GLU A N 1
ATOM 2504 C CA . GLU A 1 299 ? -27.475 9.874 17.307 1.00 69.31 299 GLU A CA 1
ATOM 2505 C C . GLU A 1 299 ? -27.468 10.958 18.384 1.00 69.31 299 GLU A C 1
ATOM 2507 O O . GLU A 1 299 ? -28.429 11.721 18.498 1.00 69.31 299 GLU A O 1
ATOM 2512 N N . THR A 1 300 ? -26.409 11.020 19.193 1.00 71.06 300 THR A N 1
ATOM 2513 C CA . THR A 1 300 ? -26.288 12.013 20.270 1.00 71.06 300 THR A CA 1
ATOM 2514 C C . THR A 1 300 ? -26.258 13.419 19.682 1.00 71.06 300 THR A C 1
ATOM 2516 O O . THR A 1 300 ? -27.048 14.272 20.088 1.00 71.06 300 THR A O 1
ATOM 2519 N N . LYS A 1 301 ? -25.451 13.635 18.638 1.00 64.88 301 LYS A N 1
ATOM 2520 C CA . LYS A 1 301 ? -25.363 14.935 17.964 1.00 64.88 301 LYS A CA 1
ATOM 2521 C C . LYS A 1 301 ? -26.636 15.310 17.209 1.00 64.88 301 LYS A C 1
ATOM 2523 O O . LYS A 1 301 ? -27.069 16.457 17.274 1.00 64.88 301 LYS A O 1
ATOM 2528 N N . ALA A 1 302 ? -27.295 14.353 16.552 1.00 62.78 302 ALA A N 1
ATOM 2529 C CA . ALA A 1 302 ? -28.580 14.603 15.898 1.00 62.78 302 ALA A CA 1
ATOM 2530 C C . ALA A 1 302 ? -29.653 15.079 16.897 1.00 62.78 302 ALA A C 1
ATOM 2532 O O . ALA A 1 302 ? -30.458 15.958 16.579 1.00 62.78 302 ALA A O 1
ATOM 2533 N N . ARG A 1 303 ? -29.651 14.537 18.126 1.00 69.81 303 ARG A N 1
ATOM 2534 C CA . ARG A 1 303 ? -30.544 14.984 19.209 1.00 69.81 303 ARG A CA 1
ATOM 2535 C C . ARG A 1 303 ? -30.184 16.380 19.719 1.00 69.81 303 ARG A C 1
ATOM 2537 O O . ARG A 1 303 ? -31.094 17.175 19.957 1.00 69.81 303 ARG A O 1
ATOM 2544 N N . GLU A 1 304 ? -28.899 16.689 19.874 1.00 70.88 304 GLU A N 1
ATOM 2545 C CA . GLU A 1 304 ? -28.425 18.024 20.273 1.00 70.88 304 GLU A CA 1
ATOM 2546 C C . GLU A 1 304 ? -28.838 19.093 19.251 1.00 70.88 304 GLU A C 1
ATOM 2548 O O . GLU A 1 304 ? -29.403 20.119 19.627 1.00 70.88 304 GLU A O 1
ATOM 2553 N N . TYR A 1 305 ? -28.676 18.810 17.957 1.00 55.44 305 TYR A N 1
ATOM 2554 C CA . TYR A 1 305 ? -29.094 19.695 16.867 1.00 55.44 305 TYR A CA 1
ATOM 2555 C C . TYR A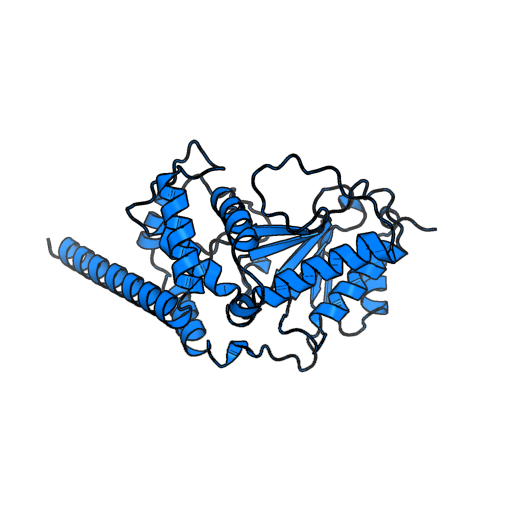 1 305 ? -30.619 19.884 16.798 1.00 55.44 305 TYR A C 1
ATOM 2557 O O . TYR A 1 305 ? -31.129 20.999 16.699 1.00 55.44 305 TYR A O 1
ATOM 2565 N N . ALA A 1 306 ? -31.391 18.800 16.920 1.00 59.12 306 ALA A N 1
ATOM 2566 C CA . ALA A 1 306 ? -32.850 18.898 16.971 1.00 59.12 306 ALA A CA 1
ATOM 2567 C C . ALA A 1 306 ? -33.344 19.714 18.182 1.00 59.12 306 ALA A C 1
ATOM 2569 O O . ALA A 1 306 ? -34.418 20.317 18.126 1.00 59.12 306 ALA A O 1
ATOM 2570 N N . SER A 1 307 ? -32.566 19.732 19.267 1.00 65.06 307 SER A N 1
ATOM 2571 C CA . SER A 1 307 ? -32.852 20.520 20.466 1.00 65.06 307 SER A CA 1
ATOM 2572 C C . SER A 1 307 ? -32.462 21.992 20.299 1.00 65.06 307 SER A C 1
ATOM 2574 O O . SER A 1 307 ? -33.173 22.848 20.816 1.00 65.06 307 SER A O 1
ATOM 2576 N N . SER A 1 308 ? -31.403 22.306 19.541 1.00 58.62 308 SER A N 1
ATOM 2577 C CA . SER A 1 308 ? -30.964 23.686 19.284 1.00 58.62 308 SER A CA 1
ATOM 2578 C C . SER A 1 308 ? -31.841 24.442 18.282 1.00 58.62 308 SER A C 1
ATOM 2580 O O . SER A 1 308 ? -31.937 25.657 18.377 1.00 58.62 308 SER A O 1
ATOM 2582 N N . ILE A 1 309 ? -32.530 23.749 17.365 1.00 57.16 309 ILE A N 1
ATOM 2583 C CA . ILE A 1 309 ? -33.532 24.364 16.467 1.00 57.16 309 ILE A CA 1
ATOM 2584 C C . ILE A 1 309 ? -34.848 24.680 17.199 1.00 57.16 309 ILE A C 1
ATOM 2586 O O . ILE A 1 309 ? -35.625 25.529 16.765 1.00 57.16 309 ILE A O 1
ATOM 2590 N N . ARG A 1 310 ? -35.142 23.953 18.283 1.00 54.44 310 ARG A N 1
ATOM 2591 C CA . ARG A 1 310 ? -36.378 24.117 19.066 1.00 54.44 310 ARG A CA 1
ATOM 2592 C C . ARG A 1 310 ? -36.256 25.147 20.194 1.00 54.44 310 ARG A C 1
ATOM 2594 O O . ARG A 1 310 ? -37.284 25.464 20.791 1.00 54.44 310 ARG A O 1
ATOM 2601 N N . ALA A 1 311 ? -35.040 25.599 20.499 1.00 49.50 311 ALA A N 1
ATOM 2602 C CA . ALA A 1 311 ? -34.734 26.628 21.492 1.00 49.50 311 ALA A CA 1
ATOM 2603 C C . ALA A 1 311 ? -34.693 28.016 20.838 1.00 49.50 311 ALA A C 1
ATOM 2605 O O . ALA A 1 311 ? -35.133 28.976 21.509 1.00 49.50 311 ALA A O 1
#

Foldseek 3Di:
DAAQLPDAPVNVQVLLCVLPVQWDWDDDDWKIKIFAPLVVADQPLCVVCVVVVVLVCVLLVVLPDPVVLVLLCVLCVPQFPQPVPDLPVLPDQWFLKKKFFWAPPSRRHHNCLVSVLSSVVSCLQNDPVANWHWMKMATHSNNSNDTRRMMIIIHQSHFPLRVLVVLVVSCCSVCVVVPGDQADDDPPPQWQDSGSGMIMFRFADSNNSGGGGQSQVRVLVNVLVVPDDRPLSRNDGSCLVSLLVVCLSPDPQFRNDPVCSNHGDPSSSVVSVVLSVVCSVPVVVSSVVSSVVVVVVVVVVVVVVVVVVVD

Radius of gyration: 20.55 Å; chains: 1; bounding box: 59×44×52 Å

Organism: Legionella longbeachae serogroup 1 (strain NSW150) (NCBI:txid661367)

pLDDT: mean 78.87, std 15.94, range [36.97, 97.62]